Protein AF-A0A4S8KKB7-F1 (afdb_monomer_lite)

Foldseek 3Di:
DVVVVVVVVVVVVVLVVVLVVVVVVVVVPPDDDDDDDDQPPLCVVVLVVLLVLLLCCCVPPNLQQDLVLFLADADPQDDDLDDPQCPPDPVSVSNSSNNVVLVSCPVPVSLSVCRNHPSSSSVSSNVSSNVNSVVVLLVCLSCVCVVPVVLVDPNCLSVPDPPPPNVPDPSVVCQQDPPDDDDDPLDAGFHDDPVDPDSPPGPPPVPRDDDDDD

Structure (mmCIF, N/CA/C/O backbone):
data_AF-A0A4S8KKB7-F1
#
_entry.id   AF-A0A4S8KKB7-F1
#
loop_
_atom_site.group_PDB
_atom_site.id
_atom_site.type_symbol
_atom_site.label_atom_id
_atom_site.label_alt_id
_atom_site.label_comp_id
_atom_site.label_asym_id
_atom_site.label_entity_id
_atom_site.label_seq_id
_atom_site.pdbx_PDB_ins_code
_atom_site.Cartn_x
_atom_site.Cartn_y
_atom_site.Cartn_z
_atom_site.occupancy
_atom_site.B_iso_or_equiv
_atom_site.auth_seq_id
_atom_site.auth_comp_id
_atom_site.auth_asym_id
_atom_site.auth_atom_id
_atom_site.pdbx_PDB_model_num
ATOM 1 N N . GLN A 1 1 ? 24.937 -17.616 -41.579 1.00 58.66 1 GLN A N 1
ATOM 2 C CA . GLN A 1 1 ? 24.126 -16.516 -41.004 1.00 58.66 1 GLN A CA 1
ATOM 3 C C . GLN A 1 1 ? 22.678 -16.939 -40.750 1.00 58.66 1 GLN A C 1
ATOM 5 O O . GLN A 1 1 ? 22.240 -16.809 -39.616 1.00 58.66 1 GLN A O 1
ATOM 10 N N . LEU A 1 2 ? 21.974 -17.542 -41.720 1.00 71.25 2 LEU A N 1
ATOM 11 C CA . LEU A 1 2 ? 20.585 -18.009 -41.543 1.00 71.25 2 LEU A CA 1
ATOM 12 C C . LEU A 1 2 ? 20.398 -18.979 -40.354 1.00 71.25 2 LEU A C 1
ATOM 14 O O . LEU A 1 2 ? 19.530 -18.771 -39.518 1.00 71.25 2 LEU A O 1
ATOM 18 N N . GLN A 1 3 ? 21.276 -19.979 -40.216 1.00 67.69 3 GLN A N 1
ATOM 19 C CA . GLN A 1 3 ? 21.219 -20.975 -39.132 1.00 67.69 3 GLN A CA 1
ATOM 20 C C . GLN A 1 3 ? 21.408 -20.376 -37.729 1.00 67.69 3 GLN A C 1
ATOM 22 O O . GLN A 1 3 ? 20.797 -20.842 -36.772 1.00 67.69 3 GLN A O 1
ATOM 27 N N . VAL A 1 4 ? 22.227 -19.326 -37.607 1.00 75.06 4 VAL A N 1
ATOM 28 C CA . VAL A 1 4 ? 22.450 -18.631 -36.329 1.00 75.06 4 VAL A CA 1
ATOM 29 C C . VAL A 1 4 ? 21.186 -17.875 -35.926 1.00 75.06 4 VAL A C 1
ATOM 31 O O . VAL A 1 4 ? 20.767 -17.962 -34.777 1.00 75.06 4 VAL A O 1
ATOM 34 N N . GLN A 1 5 ? 20.522 -17.218 -36.880 1.00 74.06 5 GLN A N 1
ATOM 35 C CA . GLN A 1 5 ? 19.255 -16.537 -36.623 1.00 74.06 5 GLN A CA 1
ATOM 36 C C . GLN A 1 5 ? 18.142 -17.523 -36.242 1.00 74.06 5 GLN A C 1
ATOM 38 O O . GLN A 1 5 ? 17.389 -17.274 -35.304 1.00 74.06 5 GLN A O 1
ATOM 43 N N . THR A 1 6 ? 18.075 -18.679 -36.907 1.00 83.38 6 THR A N 1
ATOM 44 C CA . THR A 1 6 ? 17.122 -19.744 -36.561 1.00 83.38 6 THR A CA 1
ATOM 45 C C . THR A 1 6 ? 17.359 -20.283 -35.148 1.00 83.38 6 THR A C 1
ATOM 47 O O . THR A 1 6 ? 16.404 -20.492 -34.402 1.00 83.38 6 THR A O 1
ATOM 50 N N . LEU A 1 7 ? 18.621 -20.467 -34.748 1.00 77.56 7 LEU A N 1
ATOM 51 C CA . LEU A 1 7 ? 18.977 -20.897 -33.393 1.00 77.56 7 LEU A CA 1
ATOM 52 C C . LEU A 1 7 ? 18.631 -19.842 -32.336 1.00 77.56 7 LEU A C 1
ATOM 54 O O . LEU A 1 7 ? 18.127 -20.196 -31.272 1.00 77.56 7 LEU A O 1
ATOM 58 N N . LEU A 1 8 ? 18.853 -18.557 -32.621 1.00 76.25 8 LEU A N 1
ATOM 59 C CA . LEU A 1 8 ? 18.497 -17.465 -31.711 1.00 76.25 8 LEU A CA 1
ATOM 60 C C . LEU A 1 8 ? 16.983 -17.370 -31.497 1.00 76.25 8 LEU A C 1
ATOM 62 O O . LEU A 1 8 ? 16.541 -17.276 -30.351 1.00 76.25 8 LEU A O 1
ATOM 66 N N . ASN A 1 9 ? 16.199 -17.479 -32.571 1.00 78.62 9 ASN A N 1
ATOM 67 C CA . ASN A 1 9 ? 14.738 -17.468 -32.495 1.00 78.62 9 ASN A CA 1
ATOM 68 C C . ASN A 1 9 ? 14.221 -18.665 -31.684 1.00 78.62 9 ASN A C 1
ATOM 70 O O . ASN A 1 9 ? 13.429 -18.497 -30.761 1.00 78.62 9 ASN A O 1
ATOM 74 N N . ARG A 1 10 ? 14.759 -19.863 -31.937 1.00 80.06 10 ARG A N 1
ATOM 75 C CA . ARG A 1 10 ? 14.365 -21.075 -31.208 1.00 80.06 10 ARG A CA 1
ATOM 76 C C . ARG A 1 10 ? 14.753 -21.031 -29.729 1.00 80.06 10 ARG A C 1
ATOM 78 O O . ARG A 1 10 ? 14.007 -21.498 -28.873 1.00 80.06 10 ARG A O 1
ATOM 85 N N . CYS A 1 11 ? 15.892 -20.423 -29.406 1.00 78.69 11 CYS A N 1
ATOM 86 C CA . CYS A 1 11 ? 16.284 -20.158 -28.023 1.00 78.69 11 CYS A CA 1
ATOM 87 C C . CYS A 1 11 ? 15.346 -19.158 -27.331 1.00 78.69 11 CYS A C 1
ATOM 89 O O . CYS A 1 11 ? 15.092 -19.308 -26.137 1.00 78.69 11 CYS A O 1
ATOM 91 N N . ALA A 1 12 ? 14.840 -18.147 -28.041 1.00 73.31 12 ALA A N 1
ATOM 92 C CA . ALA A 1 12 ? 13.871 -17.202 -27.489 1.00 73.31 12 ALA A CA 1
ATOM 93 C C . ALA A 1 12 ? 12.521 -17.884 -27.206 1.00 73.31 12 ALA A C 1
ATOM 95 O O . ALA A 1 12 ? 11.994 -17.755 -26.103 1.00 73.31 12 ALA A O 1
ATOM 96 N N . GLU A 1 13 ? 12.022 -18.687 -28.148 1.00 81.38 13 GLU A N 1
ATOM 97 C CA . GLU A 1 13 ? 10.782 -19.462 -28.000 1.00 81.38 13 GLU A CA 1
ATOM 98 C C . GLU A 1 13 ? 10.845 -20.428 -26.808 1.00 81.38 13 GLU A C 1
ATOM 100 O O . GLU A 1 13 ? 9.938 -20.462 -25.975 1.00 81.38 13 GLU A O 1
ATOM 105 N N . LEU A 1 14 ? 11.953 -21.162 -26.663 1.00 82.12 14 LEU A N 1
ATOM 106 C CA . LEU A 1 14 ? 12.145 -22.101 -25.553 1.00 82.12 14 LEU A CA 1
ATOM 107 C C . LEU A 1 14 ? 12.210 -21.406 -24.187 1.00 82.12 14 LEU A C 1
ATOM 109 O O . LEU A 1 14 ? 11.713 -21.947 -23.199 1.00 82.12 14 LEU A O 1
ATOM 113 N N . ARG A 1 15 ? 12.775 -20.194 -24.112 1.00 76.94 15 ARG A N 1
ATOM 114 C CA . ARG A 1 15 ? 12.790 -19.410 -22.865 1.00 76.94 15 ARG A CA 1
ATOM 115 C C . ARG A 1 15 ? 11.386 -18.979 -22.445 1.00 76.94 15 ARG A C 1
ATOM 117 O O . ARG A 1 15 ? 11.081 -19.044 -21.258 1.00 76.94 15 ARG A O 1
ATOM 124 N N . VAL A 1 16 ? 10.543 -18.578 -23.398 1.00 69.62 16 VAL A N 1
ATOM 125 C CA . VAL A 1 16 ? 9.142 -18.196 -23.136 1.00 69.62 16 VAL A CA 1
ATOM 126 C C . VAL A 1 16 ? 8.312 -19.409 -22.706 1.00 69.62 16 VAL A C 1
ATOM 128 O O . VAL A 1 16 ? 7.505 -19.324 -21.779 1.00 69.62 16 VAL A O 1
ATOM 131 N N . ALA A 1 17 ? 8.533 -20.566 -23.332 1.00 77.31 17 ALA A N 1
ATOM 132 C CA . ALA A 1 17 ? 7.853 -21.800 -22.950 1.00 77.31 17 ALA A CA 1
ATOM 133 C C . ALA A 1 17 ? 8.229 -22.247 -21.524 1.00 77.31 17 ALA A C 1
ATOM 135 O O . ALA A 1 17 ? 7.349 -22.574 -20.726 1.00 77.31 17 ALA A O 1
ATOM 136 N N . ASN A 1 18 ? 9.519 -22.193 -21.171 1.00 80.69 18 ASN A N 1
ATOM 137 C CA . ASN A 1 18 ? 9.985 -22.546 -19.828 1.00 80.69 18 ASN A CA 1
ATOM 138 C C . ASN A 1 18 ? 9.454 -21.597 -18.748 1.00 80.69 18 ASN A C 1
ATOM 140 O O . ASN A 1 18 ? 8.993 -22.073 -17.712 1.00 80.69 18 ASN A O 1
ATOM 144 N N . SER A 1 19 ? 9.441 -20.280 -18.987 1.00 62.50 19 SER A N 1
ATOM 145 C CA . SER A 1 19 ? 8.900 -19.328 -18.006 1.00 62.50 19 SER A CA 1
ATOM 146 C C . SER A 1 19 ? 7.403 -19.543 -17.757 1.00 62.50 19 SER A C 1
ATOM 148 O O . SER A 1 19 ? 6.936 -19.446 -16.622 1.00 62.50 19 SER A O 1
ATOM 150 N N . THR A 1 20 ? 6.655 -19.907 -18.802 1.00 68.62 20 THR A N 1
ATOM 151 C CA . THR A 1 20 ? 5.219 -20.211 -18.714 1.00 68.62 20 THR A CA 1
ATOM 152 C C . THR A 1 20 ? 4.959 -21.472 -17.881 1.00 68.62 20 THR A C 1
ATOM 154 O O . THR A 1 20 ? 4.067 -21.490 -17.030 1.00 68.62 20 THR A O 1
ATOM 157 N N . LEU A 1 21 ? 5.759 -22.525 -18.077 1.00 74.00 21 LEU A N 1
ATOM 158 C CA . LEU A 1 21 ? 5.641 -23.781 -17.327 1.00 74.00 21 LEU A CA 1
ATOM 159 C C . LEU A 1 21 ? 6.045 -23.630 -15.852 1.00 74.00 21 LEU A C 1
ATOM 161 O O . LEU A 1 21 ? 5.379 -24.182 -14.974 1.00 74.00 21 LEU A O 1
ATOM 165 N N . GLU A 1 22 ? 7.083 -22.847 -15.556 1.00 74.25 22 GLU A N 1
ATOM 166 C CA . GLU A 1 22 ? 7.489 -22.540 -14.180 1.00 74.25 22 GLU A CA 1
ATOM 167 C C . GLU A 1 22 ? 6.412 -21.742 -13.430 1.00 74.25 22 GLU A C 1
ATOM 169 O O . GLU A 1 22 ? 6.091 -22.065 -12.281 1.00 74.25 22 GLU A O 1
ATOM 174 N N . ALA A 1 23 ? 5.787 -20.760 -14.089 1.00 59.03 23 ALA A N 1
ATOM 175 C CA . ALA A 1 23 ? 4.661 -20.015 -13.528 1.00 59.03 23 ALA A CA 1
ATOM 176 C C . ALA A 1 23 ? 3.469 -20.940 -13.210 1.00 59.03 23 ALA A C 1
ATOM 178 O O . ALA A 1 23 ? 2.880 -20.865 -12.124 1.00 59.03 23 ALA A O 1
ATOM 179 N N . ALA A 1 24 ? 3.159 -21.881 -14.110 1.00 64.00 24 ALA A N 1
ATOM 180 C CA . ALA A 1 24 ? 2.108 -22.872 -13.898 1.00 64.00 24 ALA A CA 1
ATOM 181 C C . ALA A 1 24 ? 2.410 -23.804 -12.707 1.00 64.00 24 ALA A C 1
ATOM 183 O O . ALA A 1 24 ? 1.514 -24.093 -11.910 1.00 64.00 24 ALA A O 1
ATOM 184 N N . LEU A 1 25 ? 3.663 -24.231 -12.523 1.00 68.50 25 LEU A N 1
ATOM 185 C CA . LEU A 1 25 ? 4.072 -25.074 -11.392 1.00 68.50 25 LEU A CA 1
ATOM 186 C C . LEU A 1 25 ? 4.010 -24.337 -10.048 1.00 68.50 25 LEU A C 1
ATOM 188 O O . LEU A 1 25 ? 3.520 -24.894 -9.063 1.00 68.50 25 LEU A O 1
ATOM 192 N N . GLN A 1 26 ? 4.425 -23.069 -9.997 1.00 59.66 26 GLN A N 1
ATOM 193 C CA . GLN A 1 26 ? 4.335 -22.268 -8.771 1.00 59.66 26 GLN A CA 1
ATOM 194 C C . GLN A 1 26 ? 2.886 -21.970 -8.358 1.00 59.66 26 GLN A C 1
ATOM 196 O O . GLN A 1 26 ? 2.599 -21.834 -7.164 1.00 59.66 26 GLN A O 1
ATOM 201 N N . SER A 1 27 ? 1.958 -21.916 -9.319 1.00 52.47 27 SER A N 1
ATOM 202 C CA . SER A 1 27 ? 0.531 -21.721 -9.041 1.00 52.47 27 SER A CA 1
ATOM 203 C C . SER A 1 27 ? -0.118 -22.920 -8.329 1.00 52.47 27 SER A C 1
ATOM 205 O O . SER A 1 27 ? -0.983 -22.727 -7.475 1.00 52.47 27 SER A O 1
ATOM 207 N N . LYS A 1 28 ? 0.349 -24.153 -8.592 1.00 53.16 28 LYS A N 1
ATOM 208 C CA . LYS A 1 28 ? -0.229 -25.390 -8.031 1.00 53.16 28 LYS A CA 1
ATOM 209 C C . LYS A 1 28 ? 0.113 -25.645 -6.557 1.00 53.16 28 LYS A C 1
ATOM 211 O O . LYS A 1 28 ? -0.579 -26.419 -5.905 1.00 53.16 28 LYS A O 1
ATOM 216 N N . HIS A 1 29 ? 1.131 -24.986 -5.998 1.00 49.75 29 HIS A N 1
ATOM 217 C CA . HIS A 1 29 ? 1.578 -25.214 -4.613 1.00 49.75 29 HIS A CA 1
ATOM 218 C C . HIS A 1 29 ? 0.948 -24.291 -3.555 1.00 49.75 29 HIS A C 1
ATOM 220 O O . HIS A 1 29 ? 1.320 -24.347 -2.380 1.00 49.75 29 HIS A O 1
ATOM 226 N N . ARG A 1 30 ? -0.020 -23.441 -3.914 1.00 48.94 30 ARG A N 1
ATOM 227 C CA . ARG A 1 30 ? -0.636 -22.502 -2.965 1.00 48.94 30 ARG A CA 1
ATOM 228 C C . ARG A 1 30 ? -1.967 -23.021 -2.435 1.00 48.94 30 ARG A C 1
ATOM 230 O O . ARG A 1 30 ? -3.017 -22.710 -2.978 1.00 48.94 30 ARG A O 1
ATOM 237 N N . GLY A 1 31 ? -1.925 -23.755 -1.325 1.00 46.09 31 GLY A N 1
ATOM 238 C CA . GLY A 1 31 ? -3.162 -24.164 -0.660 1.00 46.09 31 GLY A CA 1
ATOM 239 C C . GLY A 1 31 ? -3.008 -24.902 0.664 1.00 46.09 31 GLY A C 1
ATOM 240 O O . GLY A 1 31 ? -3.642 -25.932 0.843 1.00 46.09 31 GLY A O 1
ATOM 241 N N . LYS A 1 32 ? -2.201 -24.409 1.615 1.00 45.91 32 LYS A N 1
ATOM 242 C CA . LYS A 1 32 ? -2.377 -24.810 3.024 1.00 45.91 32 LYS A CA 1
ATOM 243 C C . LYS A 1 32 ? -3.299 -23.802 3.704 1.00 45.91 32 LYS A C 1
ATOM 245 O O . LYS A 1 32 ? -2.920 -22.649 3.902 1.00 45.91 32 LYS A O 1
ATOM 250 N N . GLY A 1 33 ? -4.520 -24.254 4.001 1.00 47.31 33 GLY A N 1
ATOM 251 C CA . GLY A 1 33 ? -5.576 -23.486 4.653 1.00 47.31 33 GLY A CA 1
ATOM 252 C C . GLY A 1 33 ? -5.074 -22.806 5.923 1.00 47.31 33 GLY A C 1
ATOM 253 O O . GLY A 1 33 ? -4.583 -23.450 6.850 1.00 47.31 33 GLY A O 1
ATOM 254 N N . ARG A 1 34 ? -5.167 -21.477 5.941 1.00 51.66 34 ARG A N 1
ATOM 255 C CA . ARG A 1 34 ? -4.870 -20.661 7.115 1.00 51.66 34 ARG A CA 1
ATOM 256 C C . ARG A 1 34 ? -6.071 -20.783 8.052 1.00 51.66 34 ARG A C 1
ATOM 258 O O . ARG A 1 34 ? -7.189 -20.518 7.621 1.00 51.66 34 ARG A O 1
ATOM 265 N N . LYS A 1 35 ? -5.851 -21.190 9.308 1.00 49.81 35 LYS A N 1
ATOM 266 C CA . LYS A 1 35 ? -6.907 -21.151 10.331 1.00 49.81 35 LYS A CA 1
ATOM 267 C C . LYS A 1 35 ? -7.467 -19.720 10.407 1.00 49.81 35 LYS A C 1
ATOM 269 O O . LYS A 1 35 ? -6.654 -18.787 10.408 1.00 49.81 35 LYS A O 1
ATOM 274 N N . PRO A 1 36 ? -8.797 -19.531 10.444 1.00 52.31 36 PRO A N 1
ATOM 275 C CA . PRO A 1 36 ? -9.366 -18.210 10.652 1.00 52.31 36 PRO A CA 1
ATOM 276 C C . PRO A 1 36 ? -8.863 -17.682 11.998 1.00 52.31 36 PRO A C 1
ATOM 278 O O . PRO A 1 36 ? -8.933 -18.378 13.010 1.00 52.31 36 PRO A O 1
ATOM 281 N N . LYS A 1 37 ? -8.262 -16.489 11.984 1.00 61.03 37 LYS A N 1
ATOM 282 C CA . LYS A 1 37 ? -8.043 -15.734 13.219 1.00 61.03 37 LYS A CA 1
ATOM 283 C C . LYS A 1 37 ? -9.406 -15.243 13.683 1.00 61.03 37 LYS A C 1
ATOM 285 O O . LYS A 1 37 ? -10.197 -14.822 12.842 1.00 61.03 37 LYS A O 1
ATOM 290 N N . ASP A 1 38 ? -9.630 -15.298 14.987 1.00 65.38 38 ASP A N 1
ATOM 291 C CA . ASP A 1 38 ? -10.789 -14.682 1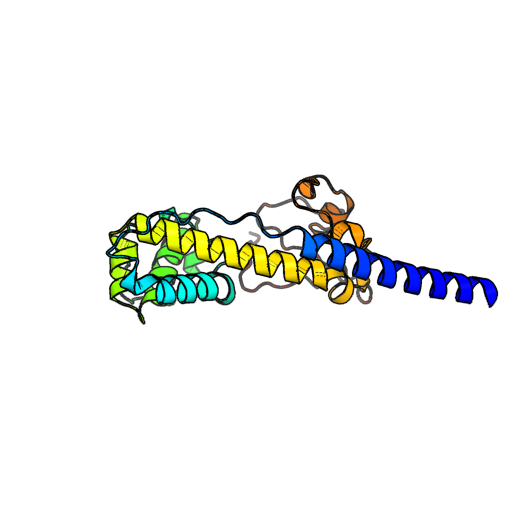5.618 1.00 65.38 38 ASP A CA 1
ATOM 292 C C . ASP A 1 38 ? -10.724 -13.175 15.334 1.00 65.38 38 ASP A C 1
ATOM 294 O O . ASP A 1 38 ? -9.742 -12.512 15.684 1.00 65.38 38 ASP A O 1
ATOM 298 N N . ILE A 1 39 ? -11.685 -12.676 14.561 1.00 68.12 39 ILE A N 1
ATOM 299 C CA . ILE A 1 39 ? -11.822 -11.250 14.261 1.00 68.12 39 ILE A CA 1
ATOM 300 C C . ILE A 1 39 ? -12.725 -10.691 15.351 1.00 68.12 39 ILE A C 1
ATOM 302 O O . ILE A 1 39 ? -13.747 -11.298 15.662 1.00 68.12 39 ILE A O 1
ATOM 306 N N . ASP A 1 40 ? -12.348 -9.546 15.919 1.00 76.00 40 ASP A N 1
ATOM 307 C CA . ASP A 1 40 ? -13.194 -8.833 16.874 1.00 76.00 40 ASP A CA 1
ATOM 308 C C . ASP A 1 40 ? -14.622 -8.715 16.315 1.00 76.00 40 ASP A C 1
ATOM 310 O O . ASP A 1 40 ? -14.817 -8.281 15.177 1.00 76.00 40 ASP A O 1
ATOM 314 N N . SER A 1 41 ? -15.618 -9.115 17.108 1.00 79.25 41 SER A N 1
ATOM 315 C CA . SER A 1 41 ? -17.033 -9.071 16.727 1.00 79.25 41 SER A CA 1
ATOM 316 C C . SER A 1 41 ? -17.474 -7.701 16.200 1.00 79.25 41 SER A C 1
ATOM 318 O O . SER A 1 41 ? -18.305 -7.643 15.295 1.00 79.25 41 SER A O 1
ATOM 320 N N . VAL A 1 42 ? -16.869 -6.615 16.700 1.00 82.75 42 VAL A N 1
ATOM 321 C CA . VAL A 1 42 ? -17.136 -5.238 16.256 1.00 82.75 42 VAL A CA 1
ATOM 322 C C . VAL A 1 42 ? -16.643 -5.006 14.825 1.00 82.75 42 VAL A C 1
ATOM 324 O O . VAL A 1 42 ? -17.267 -4.284 14.055 1.00 82.75 42 VAL A O 1
ATOM 327 N N . LEU A 1 43 ? -15.538 -5.643 14.436 1.00 87.81 43 LEU A N 1
ATOM 328 C CA . LEU A 1 43 ? -14.959 -5.524 13.096 1.00 87.81 43 LEU A CA 1
ATOM 329 C C . LEU A 1 43 ? -15.585 -6.505 12.105 1.00 87.81 43 LEU A C 1
ATOM 331 O O . LEU A 1 43 ? -15.590 -6.235 10.904 1.00 87.81 43 LEU A O 1
ATOM 335 N N . ALA A 1 44 ? -16.126 -7.625 12.589 1.00 87.12 44 ALA A N 1
ATOM 336 C CA . ALA A 1 44 ? -16.695 -8.676 11.753 1.00 87.12 44 ALA A CA 1
ATOM 337 C C . ALA A 1 44 ? -17.812 -8.154 10.831 1.00 87.12 44 ALA A C 1
ATOM 339 O O . ALA A 1 44 ? -17.824 -8.484 9.645 1.00 87.12 44 ALA A O 1
ATOM 340 N N . SER A 1 45 ? -18.691 -7.278 11.330 1.00 88.75 45 SER A N 1
ATOM 341 C CA . SER A 1 45 ? -19.757 -6.644 10.534 1.00 88.75 45 SER A CA 1
ATOM 342 C C . SER A 1 45 ? -19.238 -5.651 9.485 1.00 88.75 45 SER A C 1
ATOM 344 O O . SER A 1 45 ? -19.944 -5.337 8.529 1.00 88.75 45 SER A O 1
ATOM 346 N N . HIS A 1 46 ? -17.996 -5.182 9.620 1.00 90.56 46 HIS A N 1
ATOM 347 C CA . HIS A 1 46 ? -17.361 -4.219 8.720 1.00 90.56 46 HIS A CA 1
ATOM 348 C C . HIS A 1 46 ? -16.268 -4.840 7.841 1.00 90.56 46 HIS A C 1
ATOM 350 O O . HIS A 1 46 ? -15.633 -4.131 7.055 1.00 90.56 46 HIS A O 1
ATOM 356 N N . GLN A 1 47 ? -16.052 -6.155 7.934 1.00 91.25 47 GLN A N 1
ATOM 357 C CA . GLN A 1 47 ? -14.900 -6.831 7.345 1.00 91.25 47 GLN A CA 1
ATOM 358 C C . GLN A 1 47 ? -14.771 -6.596 5.835 1.00 91.25 47 GLN A C 1
ATOM 360 O O . GLN A 1 47 ? -13.679 -6.312 5.347 1.00 91.25 47 GLN A O 1
ATOM 365 N N . GLU A 1 48 ? -15.869 -6.667 5.080 1.00 91.88 48 GLU A N 1
ATOM 366 C CA . GLU A 1 48 ? -15.846 -6.431 3.630 1.00 91.88 48 GLU A CA 1
ATOM 367 C C . GLU A 1 48 ? -15.417 -5.002 3.283 1.00 91.88 48 GLU A C 1
ATOM 369 O O . GLU A 1 48 ? -14.617 -4.796 2.366 1.00 91.88 48 GLU A O 1
ATOM 374 N N . ARG A 1 49 ? -15.879 -4.013 4.060 1.00 94.56 49 ARG A N 1
ATOM 375 C CA . ARG A 1 49 ? -15.477 -2.611 3.891 1.00 94.56 49 ARG A CA 1
ATOM 376 C C . ARG A 1 49 ? -14.003 -2.433 4.256 1.00 94.56 49 ARG A C 1
ATOM 378 O O . ARG A 1 49 ? -13.274 -1.818 3.489 1.00 94.56 49 ARG A O 1
ATOM 385 N N . ILE A 1 50 ? -13.529 -3.025 5.354 1.00 94.31 50 ILE A N 1
ATOM 386 C CA . ILE A 1 50 ? -12.107 -2.977 5.744 1.00 94.31 50 ILE A CA 1
ATOM 387 C C . ILE A 1 50 ? -11.224 -3.562 4.633 1.00 94.31 50 ILE A C 1
ATOM 389 O O . ILE A 1 50 ? -10.216 -2.962 4.262 1.00 94.31 50 ILE A O 1
ATOM 393 N N . VAL A 1 51 ? -11.622 -4.699 4.053 1.00 93.12 51 VAL A N 1
ATOM 394 C CA . VAL A 1 51 ? -10.927 -5.310 2.910 1.00 93.12 51 VAL A CA 1
ATOM 395 C C . VAL A 1 51 ? -10.924 -4.377 1.704 1.00 93.12 51 VAL A C 1
ATOM 397 O O . VAL A 1 51 ? -9.868 -4.164 1.107 1.00 93.12 51 VAL A O 1
ATOM 400 N N . LEU A 1 52 ? -12.075 -3.806 1.345 1.00 93.88 52 LEU A N 1
ATOM 401 C CA . LEU A 1 52 ? -12.196 -2.895 0.210 1.00 93.88 52 LEU A CA 1
ATOM 402 C C . LEU A 1 52 ? -11.292 -1.665 0.366 1.00 93.88 52 LEU A C 1
ATOM 404 O O . LEU A 1 52 ? -10.524 -1.354 -0.545 1.00 93.88 52 LEU A O 1
ATOM 408 N N . PHE A 1 53 ? -11.362 -0.990 1.512 1.00 93.56 53 PHE A N 1
ATOM 409 C CA . PHE A 1 53 ? -10.587 0.219 1.784 1.00 93.56 53 PHE A CA 1
ATOM 410 C C . PHE A 1 53 ? -9.091 -0.087 1.938 1.00 93.56 53 PHE A C 1
ATOM 412 O O . PHE A 1 53 ? -8.265 0.620 1.375 1.00 93.56 53 PHE A O 1
ATOM 419 N N . GLY A 1 54 ? -8.705 -1.188 2.588 1.00 93.62 54 GLY A N 1
ATOM 420 C CA . GLY A 1 54 ? -7.294 -1.582 2.671 1.00 93.62 54 GLY A CA 1
ATOM 421 C C . GLY A 1 54 ? -6.672 -1.860 1.296 1.00 93.62 54 GLY A C 1
ATOM 422 O O . GLY A 1 54 ? -5.550 -1.440 1.015 1.00 93.62 54 GLY A O 1
ATOM 423 N N . LYS A 1 55 ? -7.413 -2.515 0.392 1.00 91.31 55 LYS A N 1
ATOM 424 C CA . LYS A 1 55 ? -6.957 -2.742 -0.989 1.00 91.31 55 LYS A CA 1
ATOM 425 C C . LYS A 1 55 ? -6.864 -1.450 -1.789 1.00 91.31 55 LYS A C 1
ATOM 427 O O . LYS A 1 55 ? -5.853 -1.194 -2.436 1.00 91.31 55 LYS A O 1
ATOM 432 N N . ARG A 1 56 ? -7.916 -0.630 -1.742 1.00 89.00 56 ARG A N 1
ATOM 433 C CA . ARG A 1 56 ? -7.955 0.658 -2.439 1.00 89.00 56 ARG A CA 1
ATOM 434 C C . ARG A 1 56 ? -6.844 1.587 -1.943 1.00 89.00 56 ARG A C 1
ATOM 436 O O . ARG A 1 56 ? -6.201 2.202 -2.779 1.00 89.00 56 ARG A O 1
ATOM 443 N N . TRP A 1 57 ? -6.556 1.629 -0.641 1.00 90.50 57 TRP A N 1
ATOM 444 C CA . TRP A 1 57 ? -5.418 2.370 -0.087 1.00 90.50 57 TRP A CA 1
ATOM 445 C C . TRP A 1 57 ? -4.098 1.938 -0.728 1.00 90.50 57 TRP A C 1
ATOM 447 O O . TRP A 1 57 ? -3.335 2.775 -1.200 1.00 90.50 57 TRP A O 1
ATOM 457 N N . ALA A 1 58 ? -3.844 0.627 -0.796 1.00 88.56 58 ALA A N 1
ATOM 458 C CA . ALA A 1 58 ? -2.601 0.097 -1.354 1.00 88.56 58 ALA A CA 1
ATOM 459 C C . ALA A 1 58 ? -2.386 0.463 -2.834 1.00 88.56 58 ALA A C 1
ATOM 461 O O . ALA A 1 58 ? -1.242 0.504 -3.286 1.00 88.56 58 ALA A O 1
ATOM 462 N N . ILE A 1 59 ? -3.474 0.684 -3.579 1.00 82.50 59 ILE A N 1
ATOM 463 C CA . ILE A 1 59 ? -3.453 1.014 -5.010 1.00 82.50 59 ILE A CA 1
ATOM 464 C C . ILE A 1 59 ? -3.428 2.530 -5.236 1.00 82.50 59 ILE A C 1
ATOM 466 O O . ILE A 1 59 ? -2.681 3.001 -6.086 1.00 82.50 59 ILE A O 1
ATOM 470 N N . MET A 1 60 ? -4.261 3.275 -4.508 1.00 82.12 60 MET A N 1
ATOM 471 C CA . MET A 1 60 ? -4.569 4.680 -4.794 1.00 82.12 60 MET A CA 1
ATOM 472 C C . MET A 1 60 ? -3.790 5.671 -3.929 1.00 82.12 60 MET A C 1
ATOM 474 O O . MET A 1 60 ? -3.726 6.839 -4.293 1.00 82.12 60 MET A O 1
ATOM 478 N N . VAL A 1 61 ? -3.259 5.229 -2.785 1.00 82.75 61 VAL A N 1
ATOM 479 C CA . VAL A 1 61 ? -2.664 6.113 -1.777 1.00 82.75 61 VAL A CA 1
ATOM 480 C C . VAL A 1 61 ? -1.208 5.740 -1.527 1.00 82.75 61 VAL A C 1
ATOM 482 O O . VAL A 1 61 ? -0.310 6.294 -2.153 1.00 82.75 61 VAL A O 1
ATOM 485 N N . GLU A 1 62 ? -0.952 4.759 -0.657 1.00 79.25 62 GLU A N 1
ATOM 486 C CA . GLU A 1 62 ? 0.410 4.357 -0.326 1.00 79.25 62 GLU A CA 1
ATOM 487 C C . GLU A 1 62 ? 0.515 2.838 -0.116 1.00 79.25 62 GLU A C 1
ATOM 489 O O . GLU A 1 62 ? -0.093 2.280 0.805 1.00 79.25 62 GLU A O 1
ATOM 494 N N . PRO A 1 63 ? 1.346 2.129 -0.900 1.00 78.62 63 PRO A N 1
ATOM 495 C CA . PRO A 1 63 ? 1.518 0.684 -0.748 1.00 78.62 63 PRO A CA 1
ATOM 496 C C . PRO A 1 63 ? 2.175 0.271 0.585 1.00 78.62 63 PRO A C 1
ATOM 498 O O . PRO A 1 63 ? 2.127 -0.905 0.957 1.00 78.62 63 PRO A O 1
ATOM 501 N N . TRP A 1 64 ? 2.784 1.208 1.322 1.00 84.50 64 TRP A N 1
ATOM 502 C CA . TRP A 1 64 ? 3.394 0.990 2.638 1.00 84.50 64 TRP A CA 1
ATOM 503 C C . TRP A 1 64 ? 2.808 1.922 3.694 1.00 84.50 64 TRP A C 1
ATOM 505 O O . TRP A 1 64 ? 3.454 2.865 4.131 1.00 84.50 64 TRP A O 1
ATOM 515 N N . ILE A 1 65 ? 1.606 1.596 4.161 1.00 88.50 65 ILE A N 1
ATOM 516 C CA . ILE A 1 65 ? 0.988 2.333 5.260 1.00 88.50 65 ILE A CA 1
ATOM 517 C C . ILE A 1 65 ? 1.847 2.284 6.533 1.00 88.50 65 ILE A C 1
ATOM 519 O O . ILE A 1 65 ? 2.330 1.221 6.940 1.00 88.50 65 ILE A O 1
ATOM 523 N N . ASN A 1 66 ? 2.015 3.436 7.178 1.00 89.56 66 ASN A N 1
ATOM 524 C CA . ASN A 1 66 ? 2.666 3.547 8.476 1.00 89.56 66 ASN A CA 1
ATOM 525 C C . ASN A 1 66 ? 1.686 3.156 9.599 1.00 89.56 66 ASN A C 1
ATOM 527 O O . ASN A 1 66 ? 0.755 3.910 9.861 1.00 89.56 66 ASN A O 1
ATOM 531 N N . PRO A 1 67 ? 1.892 2.049 10.337 1.00 91.94 67 PRO A N 1
ATOM 532 C CA . PRO A 1 67 ? 0.961 1.631 11.388 1.00 91.94 67 PRO A CA 1
ATOM 533 C C . PRO A 1 67 ? 0.851 2.617 12.556 1.00 91.94 67 PRO A C 1
ATOM 535 O O . PRO A 1 67 ? -0.090 2.522 13.339 1.00 91.94 67 PRO A O 1
ATOM 538 N N . ALA A 1 68 ? 1.808 3.539 12.696 1.00 91.12 68 ALA A N 1
ATOM 539 C CA . ALA A 1 68 ? 1.802 4.519 13.772 1.00 91.12 68 ALA A CA 1
ATOM 540 C C . ALA A 1 68 ? 0.693 5.568 13.625 1.00 91.12 68 ALA A C 1
ATOM 542 O O . ALA A 1 68 ? 0.376 6.197 14.622 1.00 91.12 68 ALA A O 1
ATOM 543 N N . ILE A 1 69 ? 0.111 5.761 12.433 1.00 90.25 69 ILE A N 1
ATOM 544 C CA . ILE A 1 69 ? -0.931 6.780 12.190 1.00 90.25 69 ILE A CA 1
ATOM 545 C C . ILE A 1 69 ? -2.308 6.383 12.734 1.00 90.25 69 ILE A C 1
ATOM 547 O O . ILE A 1 69 ? -3.192 7.220 12.850 1.00 90.25 69 ILE A O 1
ATOM 551 N N . PHE A 1 70 ? -2.501 5.105 13.052 1.00 94.12 70 PHE A N 1
ATOM 552 C CA . PHE A 1 70 ? -3.711 4.624 13.708 1.00 94.12 70 PHE A CA 1
ATOM 553 C C . PHE A 1 70 ? -3.653 4.944 15.197 1.00 94.12 70 PHE A C 1
ATOM 555 O O . PHE A 1 70 ? -2.575 5.153 15.754 1.00 94.12 70 PHE A O 1
ATOM 562 N N . MET A 1 71 ? -4.802 4.889 15.864 1.00 93.62 71 MET A N 1
ATOM 563 C CA . MET A 1 71 ? -4.928 5.228 17.282 1.00 93.62 71 MET A CA 1
ATOM 564 C C . MET A 1 71 ? -4.565 6.693 17.581 1.00 93.62 71 MET A C 1
ATOM 566 O O . MET A 1 71 ? -4.108 7.018 18.676 1.00 93.62 71 MET A O 1
ATOM 570 N N . GLN A 1 72 ? -4.735 7.571 16.592 1.00 91.06 72 GLN A N 1
ATOM 571 C CA . GLN A 1 72 ? -4.549 9.014 16.701 1.00 91.06 72 GLN A CA 1
ATOM 572 C C . GLN A 1 72 ? -5.821 9.710 16.238 1.00 91.06 72 GLN A C 1
ATOM 574 O O . GLN A 1 72 ? -6.486 9.218 15.333 1.00 91.06 72 GLN A O 1
ATOM 579 N N . THR A 1 73 ? -6.138 10.862 16.824 1.00 90.06 73 THR A N 1
ATOM 580 C CA . THR A 1 73 ? -7.248 11.699 16.359 1.00 90.06 73 THR A CA 1
ATOM 581 C C . THR A 1 73 ? -6.907 12.313 15.008 1.00 90.06 73 THR A C 1
ATOM 583 O O . THR A 1 73 ? -5.868 12.963 14.868 1.00 90.06 73 THR A O 1
ATOM 586 N N . PHE A 1 74 ? -7.786 12.144 14.024 1.00 87.94 74 PHE A N 1
ATOM 587 C CA . PHE A 1 74 ? -7.599 12.763 12.723 1.00 87.94 74 PHE A CA 1
ATOM 588 C C . PHE A 1 74 ? -7.873 14.268 12.802 1.00 87.94 74 PHE A C 1
ATOM 590 O O . PHE A 1 74 ? -8.894 14.686 13.357 1.00 87.94 74 PHE A O 1
ATOM 597 N N . PRO A 1 75 ? -6.991 15.104 12.234 1.00 81.81 75 PRO A N 1
ATOM 598 C CA . PRO A 1 75 ? -7.224 16.536 12.188 1.00 81.81 75 PRO A CA 1
ATOM 599 C C . PRO A 1 75 ? -8.490 16.853 11.370 1.00 81.81 75 PRO A C 1
ATOM 601 O O . PRO A 1 75 ? -8.805 16.141 10.410 1.00 81.81 75 PRO A O 1
ATOM 604 N N . PRO A 1 76 ? -9.227 17.916 11.734 1.00 71.94 76 PRO A N 1
ATOM 605 C CA . PRO A 1 76 ? -10.372 18.376 10.959 1.00 71.94 76 PRO A CA 1
ATOM 606 C C . PRO A 1 76 ? -9.946 18.779 9.541 1.00 71.94 76 PRO A C 1
ATOM 608 O O . PRO A 1 76 ? -8.809 19.197 9.321 1.00 71.94 76 PRO A O 1
ATOM 611 N N . ASP A 1 77 ? -10.876 18.644 8.596 1.00 65.06 77 ASP A N 1
ATOM 612 C CA . ASP A 1 77 ? -10.698 18.656 7.133 1.00 65.06 77 ASP A CA 1
ATOM 613 C C . ASP A 1 77 ? -10.193 20.015 6.592 1.00 65.06 77 ASP A C 1
ATOM 615 O O . ASP A 1 77 ? -10.936 20.796 6.004 1.00 65.06 77 ASP A O 1
ATOM 619 N N . THR A 1 78 ? -8.935 20.366 6.880 1.00 55.16 78 THR A N 1
ATOM 620 C CA . THR A 1 78 ? -8.450 21.759 6.782 1.00 55.16 78 THR A CA 1
ATOM 621 C C . THR A 1 78 ? -7.244 21.972 5.876 1.00 55.16 78 THR A C 1
ATOM 623 O O . THR A 1 78 ? -6.796 23.108 5.728 1.00 55.16 78 THR A O 1
ATOM 626 N N . SER A 1 79 ? -6.739 20.947 5.185 1.00 54.75 79 SER A N 1
ATOM 627 C CA . SER A 1 79 ? -5.786 21.157 4.087 1.00 54.75 79 SER A CA 1
ATOM 628 C C . SER A 1 79 ? -5.717 19.962 3.134 1.00 54.75 79 SER A C 1
ATOM 630 O O . SER A 1 79 ? -5.894 18.824 3.570 1.00 54.75 79 SER A O 1
ATOM 632 N N . PRO A 1 80 ? -5.445 20.196 1.836 1.00 57.41 80 PRO A N 1
ATOM 633 C CA . PRO A 1 80 ? -5.246 19.117 0.879 1.00 57.41 80 PRO A CA 1
ATOM 634 C C . PRO A 1 80 ? -4.073 18.234 1.319 1.00 57.41 80 PRO A C 1
ATOM 636 O O . PRO A 1 80 ? -3.004 18.736 1.672 1.00 57.41 80 PRO A O 1
ATOM 639 N N . ALA A 1 81 ? -4.272 16.914 1.266 1.00 59.66 81 ALA A N 1
ATOM 640 C CA . ALA A 1 81 ? -3.285 15.913 1.680 1.00 59.66 81 ALA A CA 1
ATOM 641 C C . ALA A 1 81 ? -1.937 16.054 0.947 1.00 59.66 81 ALA A C 1
ATOM 643 O O . ALA A 1 81 ? -0.905 15.616 1.450 1.00 59.66 81 ALA A O 1
ATOM 644 N N . ILE A 1 82 ? -1.922 16.692 -0.224 1.00 66.00 82 ILE A N 1
ATOM 645 C CA . ILE A 1 82 ? -0.728 16.915 -1.035 1.00 66.00 82 ILE A CA 1
ATOM 646 C C . ILE A 1 82 ? -0.473 18.421 -1.097 1.00 66.00 82 ILE A C 1
ATOM 648 O O . ILE A 1 82 ? -1.154 19.158 -1.808 1.00 66.00 82 ILE A O 1
ATOM 652 N N . SER A 1 83 ? 0.515 18.884 -0.337 1.00 70.94 83 SER A N 1
ATOM 653 C CA . SER A 1 83 ? 0.985 20.269 -0.357 1.00 70.94 83 SER A CA 1
ATOM 654 C C . SER A 1 83 ? 2.509 20.302 -0.234 1.00 70.94 83 SER A C 1
ATOM 656 O O . SER A 1 83 ? 3.105 19.385 0.328 1.00 70.94 83 SER A O 1
ATOM 658 N N . ILE A 1 84 ? 3.156 21.346 -0.762 1.00 73.38 84 ILE A N 1
ATOM 659 C CA . ILE A 1 84 ? 4.619 21.511 -0.659 1.00 73.38 84 ILE A CA 1
ATOM 660 C C . ILE A 1 84 ? 5.098 21.450 0.809 1.00 73.38 84 ILE A C 1
ATOM 662 O O . ILE A 1 84 ? 6.045 20.704 1.069 1.00 73.38 84 ILE A O 1
ATOM 666 N N . PRO A 1 85 ? 4.423 22.106 1.780 1.00 75.88 85 PRO A N 1
ATOM 667 C CA . PRO A 1 85 ? 4.823 22.052 3.186 1.00 75.88 85 PRO A CA 1
ATOM 668 C C . PRO A 1 85 ? 4.858 20.648 3.801 1.00 75.88 85 PRO A C 1
ATOM 670 O O . PRO A 1 85 ? 5.625 20.409 4.730 1.00 75.88 85 PRO A O 1
ATOM 673 N N . ARG A 1 86 ? 4.087 19.683 3.272 1.00 75.56 86 ARG A N 1
ATOM 674 C CA . ARG A 1 86 ? 4.120 18.280 3.731 1.00 75.56 86 ARG A CA 1
ATOM 675 C C . ARG A 1 86 ? 5.515 17.662 3.610 1.00 75.56 86 ARG A C 1
ATOM 677 O O . ARG A 1 86 ? 5.843 16.748 4.358 1.00 75.56 86 ARG A O 1
ATOM 684 N N . PHE A 1 87 ? 6.329 18.120 2.663 1.00 79.25 87 PHE A N 1
ATOM 685 C CA . PHE A 1 87 ? 7.619 17.505 2.347 1.00 79.25 87 PHE A CA 1
ATOM 686 C C . PHE A 1 87 ? 8.821 18.260 2.932 1.00 79.25 87 PHE A C 1
ATOM 688 O O . PHE A 1 87 ? 9.960 17.880 2.667 1.00 79.25 87 PHE A O 1
ATOM 695 N N . GLU A 1 88 ? 8.598 19.298 3.742 1.00 77.56 88 GLU A N 1
ATOM 696 C CA . GLU A 1 88 ? 9.672 20.108 4.336 1.00 77.56 88 GLU A CA 1
ATOM 697 C C . GLU A 1 88 ? 10.446 19.360 5.430 1.00 77.56 88 GLU A C 1
ATOM 699 O O . GLU A 1 88 ? 11.625 19.621 5.670 1.00 77.56 88 GLU A O 1
ATOM 704 N N . SER A 1 89 ? 9.801 18.412 6.114 1.00 79.75 89 SER A N 1
ATOM 705 C CA . SER A 1 89 ? 10.408 17.649 7.205 1.00 79.75 89 SER A CA 1
ATOM 706 C C . SER A 1 89 ? 9.767 16.273 7.381 1.00 79.75 89 SER A C 1
ATOM 708 O O . SER A 1 89 ? 8.642 16.026 6.962 1.00 79.75 89 SER A O 1
ATOM 710 N N . ILE A 1 90 ? 10.451 15.364 8.081 1.00 78.19 90 ILE A N 1
ATOM 711 C CA . ILE A 1 90 ? 9.870 14.054 8.429 1.00 78.19 90 ILE A CA 1
ATOM 712 C C . ILE A 1 90 ? 8.604 14.228 9.283 1.00 78.19 90 ILE A C 1
ATOM 714 O O . ILE A 1 90 ? 7.647 13.478 9.119 1.00 78.19 90 ILE A O 1
ATOM 718 N N . ALA A 1 91 ? 8.581 15.214 10.183 1.00 82.00 91 ALA A N 1
ATOM 719 C CA . ALA A 1 91 ? 7.425 15.476 11.034 1.00 82.00 91 ALA A CA 1
ATOM 720 C C . ALA A 1 91 ? 6.204 15.934 10.218 1.00 82.00 91 ALA A C 1
ATOM 722 O O . ALA A 1 91 ? 5.122 15.374 10.384 1.00 82.00 91 ALA A O 1
ATOM 723 N N . SER A 1 92 ? 6.390 16.892 9.303 1.00 80.31 92 SER A N 1
ATOM 724 C CA . SER A 1 92 ? 5.325 17.354 8.394 1.00 80.31 92 SER A CA 1
ATOM 725 C C . SER A 1 92 ? 4.850 16.246 7.451 1.00 80.31 92 SER A C 1
ATOM 727 O O . SER A 1 92 ? 3.647 16.097 7.249 1.00 80.31 92 SER A O 1
ATOM 729 N N . TYR A 1 93 ? 5.761 15.390 6.978 1.00 82.06 93 TYR A N 1
ATOM 730 C CA . TYR A 1 93 ? 5.407 14.226 6.166 1.00 82.06 93 TYR A CA 1
ATOM 731 C C . TYR A 1 93 ? 4.493 13.265 6.932 1.00 82.06 93 TYR A C 1
ATOM 733 O O . TYR A 1 93 ? 3.434 12.887 6.436 1.00 82.06 93 TYR A O 1
ATOM 741 N N . ARG A 1 94 ? 4.859 12.929 8.179 1.00 81.94 94 ARG A N 1
ATOM 742 C CA . ARG A 1 94 ? 4.066 12.045 9.050 1.00 81.94 94 ARG A CA 1
ATOM 743 C C . ARG A 1 94 ? 2.716 12.633 9.438 1.00 81.94 94 ARG A C 1
ATOM 745 O O . ARG A 1 94 ? 1.746 11.886 9.521 1.00 81.94 94 ARG A O 1
ATOM 752 N N . ALA A 1 95 ? 2.647 13.942 9.661 1.00 83.00 95 ALA A N 1
ATOM 753 C CA . ALA A 1 95 ? 1.373 14.628 9.856 1.00 83.00 95 ALA A CA 1
ATOM 754 C C . ALA A 1 95 ? 0.491 14.519 8.600 1.00 83.00 95 ALA A C 1
ATOM 756 O O . ALA A 1 95 ? -0.710 14.280 8.707 1.00 83.00 95 ALA A O 1
ATOM 757 N N . GLY A 1 96 ? 1.100 14.603 7.415 1.00 83.81 96 GLY A N 1
ATOM 758 C CA . GLY A 1 96 ? 0.427 14.367 6.142 1.00 83.81 96 GLY A CA 1
ATOM 759 C C . GLY A 1 96 ? -0.147 12.953 6.001 1.00 83.81 96 GLY A C 1
ATOM 760 O O . GLY A 1 96 ? -1.280 12.825 5.553 1.00 83.81 96 GLY A O 1
ATOM 761 N N . ASP A 1 97 ? 0.568 11.910 6.444 1.00 86.00 97 ASP A N 1
ATOM 762 C CA . ASP A 1 97 ? 0.063 10.522 6.416 1.00 86.00 97 ASP A CA 1
ATOM 763 C C . ASP A 1 97 ? -1.236 10.379 7.238 1.00 86.00 97 ASP A C 1
ATOM 765 O O . ASP A 1 97 ? -2.183 9.707 6.826 1.00 86.00 97 ASP A O 1
ATOM 769 N N . LEU A 1 98 ? -1.291 11.037 8.404 1.00 88.50 98 LEU A N 1
ATOM 770 C CA . LEU A 1 98 ? -2.470 11.053 9.272 1.00 88.50 98 LEU A CA 1
ATOM 771 C C . LEU A 1 98 ? -3.647 11.783 8.607 1.00 88.50 98 LEU A C 1
ATOM 773 O O . LEU A 1 98 ? -4.768 11.277 8.614 1.00 88.50 98 LEU A O 1
ATOM 777 N N . MET A 1 99 ? -3.393 12.951 8.011 1.00 87.38 99 MET A N 1
ATOM 778 C CA . MET A 1 99 ? -4.405 13.710 7.268 1.00 87.38 99 MET A CA 1
ATOM 779 C C . MET A 1 99 ? -4.959 12.918 6.084 1.00 87.38 99 MET A C 1
ATOM 781 O O . MET A 1 99 ? -6.166 12.890 5.865 1.00 87.38 99 MET A O 1
ATOM 785 N N . GLU A 1 100 ? -4.081 12.256 5.337 1.00 87.62 100 GLU A N 1
ATOM 786 C CA . GLU A 1 100 ? -4.441 11.476 4.161 1.00 87.62 100 GLU A CA 1
ATOM 787 C C . GLU A 1 100 ? -5.292 10.258 4.523 1.00 87.62 100 GLU A C 1
ATOM 789 O O . GLU A 1 100 ? -6.314 10.027 3.880 1.00 87.62 100 GLU A O 1
ATOM 794 N N . LEU A 1 101 ? -4.950 9.531 5.597 1.00 89.56 101 LEU A N 1
ATOM 795 C CA . LEU A 1 101 ? -5.801 8.450 6.104 1.00 89.56 101 LEU A CA 1
ATOM 796 C C . LEU A 1 101 ? -7.159 8.967 6.589 1.00 89.56 101 LEU A C 1
ATOM 798 O O . LEU A 1 101 ? -8.188 8.364 6.279 1.00 89.56 101 LEU A O 1
ATOM 802 N N . GLY A 1 102 ? -7.171 10.092 7.307 1.00 89.56 102 GLY A N 1
ATOM 803 C CA . GLY A 1 102 ? -8.402 10.723 7.773 1.00 89.56 102 GLY A CA 1
ATOM 804 C C . GLY A 1 102 ? -9.332 11.111 6.622 1.00 89.56 102 GLY A C 1
ATOM 805 O O . GLY A 1 102 ? -10.518 10.787 6.670 1.00 89.56 102 GLY A O 1
ATOM 806 N N . ALA A 1 103 ? -8.788 11.743 5.578 1.00 87.25 103 ALA A N 1
ATOM 807 C CA . ALA A 1 103 ? -9.521 12.121 4.372 1.00 87.25 103 ALA A CA 1
ATOM 808 C C . ALA A 1 103 ? -9.996 10.893 3.582 1.00 87.25 103 ALA A C 1
ATOM 810 O O . ALA A 1 103 ? -11.145 10.831 3.148 1.00 87.25 103 ALA A O 1
ATOM 811 N N . TYR A 1 104 ? -9.141 9.878 3.453 1.00 89.06 104 TYR A N 1
ATOM 812 C CA . TYR A 1 104 ? -9.451 8.630 2.760 1.00 89.06 104 TYR A CA 1
ATOM 813 C C . TYR A 1 104 ? -10.628 7.866 3.389 1.00 89.06 104 TYR A C 1
ATOM 815 O O . TYR A 1 104 ? -11.419 7.235 2.687 1.00 89.06 104 TYR A O 1
ATOM 823 N N . LEU A 1 105 ? -10.767 7.936 4.715 1.00 90.81 105 LEU A N 1
ATOM 824 C CA . LEU A 1 105 ? -11.851 7.295 5.460 1.00 90.81 105 LEU A CA 1
ATOM 825 C C . LEU A 1 105 ? -13.075 8.204 5.672 1.00 90.81 105 LEU A C 1
ATOM 827 O O . LEU A 1 105 ? -14.022 7.772 6.328 1.00 90.81 105 LEU A O 1
ATOM 831 N N . ASN A 1 106 ? -13.115 9.423 5.115 1.00 86.81 106 ASN A N 1
ATOM 832 C CA . ASN A 1 106 ? -14.264 10.330 5.279 1.00 86.81 106 ASN A CA 1
ATOM 833 C C . ASN A 1 106 ? -15.579 9.727 4.748 1.00 86.81 106 ASN A C 1
ATOM 835 O O . ASN A 1 106 ? -16.641 9.978 5.312 1.00 86.81 106 ASN A O 1
ATOM 839 N N . GLU A 1 107 ? -15.519 8.879 3.718 1.00 83.69 107 GLU A N 1
ATOM 840 C CA . GLU A 1 107 ? -16.682 8.151 3.179 1.00 83.69 107 GLU A CA 1
ATOM 841 C C . GLU A 1 107 ? -17.179 7.019 4.104 1.00 83.69 107 GLU A C 1
ATOM 843 O O . GLU A 1 107 ? -18.193 6.372 3.834 1.00 83.69 107 GLU A O 1
ATOM 848 N N . ALA A 1 108 ? -16.461 6.734 5.193 1.00 89.88 108 ALA A N 1
ATOM 849 C CA . ALA A 1 108 ? -16.749 5.649 6.116 1.00 89.88 108 ALA A CA 1
ATOM 850 C C . ALA A 1 108 ? -16.532 6.074 7.585 1.00 89.88 108 ALA A C 1
ATOM 852 O O . ALA A 1 108 ? -15.580 5.600 8.211 1.00 89.88 108 ALA A O 1
ATOM 853 N N . PRO A 1 109 ? -17.426 6.905 8.163 1.00 90.69 109 PRO A N 1
ATOM 854 C CA . PRO A 1 109 ? -17.264 7.456 9.513 1.00 90.69 109 PRO A CA 1
ATOM 855 C C . PRO A 1 109 ? -17.010 6.402 10.597 1.00 90.69 109 PRO A C 1
ATOM 857 O O . PRO A 1 109 ? -16.101 6.578 11.401 1.00 90.69 109 PRO A O 1
ATOM 860 N N . ASP A 1 110 ? -17.721 5.270 10.563 1.00 92.44 110 ASP A N 1
ATOM 861 C CA . ASP A 1 110 ? -17.504 4.171 11.519 1.00 92.44 110 ASP A CA 1
ATOM 862 C C . ASP A 1 110 ? -16.072 3.619 11.432 1.00 92.44 110 ASP A C 1
ATOM 864 O O . ASP A 1 110 ? -15.422 3.367 12.441 1.00 92.44 110 ASP A O 1
ATOM 868 N N . LEU A 1 111 ? -15.542 3.457 10.212 1.00 93.38 111 LEU A N 1
ATOM 869 C CA . LEU A 1 111 ? -14.178 2.959 10.009 1.00 93.38 111 LEU A CA 1
ATOM 870 C C . LEU A 1 111 ? -13.134 3.997 10.407 1.00 93.38 111 LEU A C 1
ATOM 872 O O . LEU A 1 111 ? -12.070 3.626 10.896 1.00 93.38 111 LEU A O 1
ATOM 876 N N . LYS A 1 112 ? -13.435 5.283 10.201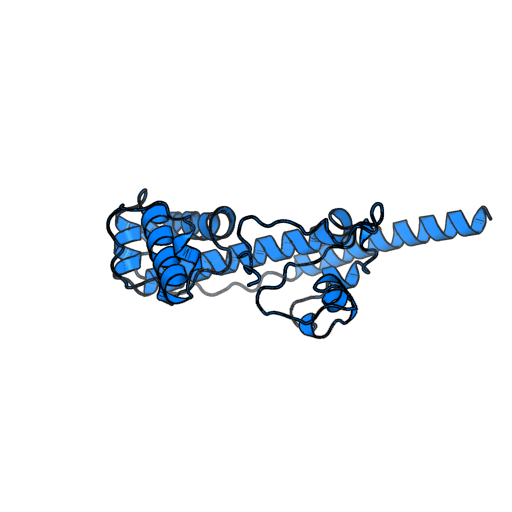 1.00 92.88 112 LYS A N 1
ATOM 877 C CA . LYS A 1 112 ? -12.611 6.386 10.688 1.00 92.88 112 LYS A CA 1
ATOM 878 C C . LYS A 1 112 ? -12.528 6.336 12.212 1.00 92.88 112 LYS A C 1
ATOM 880 O O . LYS A 1 112 ? -11.426 6.301 12.743 1.00 92.88 112 LYS A O 1
ATOM 885 N N . GLU A 1 113 ? -13.656 6.204 12.905 1.00 93.19 113 GLU A N 1
ATOM 886 C CA . GLU A 1 113 ? -13.683 6.041 14.362 1.00 93.19 113 GLU A CA 1
ATOM 887 C C . GLU A 1 113 ? -12.913 4.790 14.818 1.00 93.19 113 GLU A C 1
ATOM 889 O O . GLU A 1 113 ? -12.127 4.845 15.767 1.00 93.19 113 GLU A O 1
ATOM 894 N N . PHE A 1 114 ? -13.074 3.661 14.123 1.00 94.69 114 PHE A N 1
ATOM 895 C CA . PHE A 1 114 ? -12.316 2.448 14.430 1.00 94.69 114 PHE A CA 1
ATOM 896 C C . PHE A 1 114 ? -10.812 2.639 14.233 1.00 94.69 114 PHE A C 1
ATOM 898 O O . PHE A 1 114 ? -10.029 2.123 15.029 1.00 94.69 114 PHE A O 1
ATOM 905 N N . ALA A 1 115 ? -10.390 3.407 13.229 1.00 93.81 115 ALA A N 1
ATOM 906 C CA . ALA A 1 115 ? -8.986 3.731 13.017 1.00 93.81 115 ALA A CA 1
ATOM 907 C C . ALA A 1 115 ? -8.387 4.562 14.161 1.00 93.81 115 ALA A C 1
ATOM 909 O O . ALA A 1 115 ? -7.213 4.378 14.485 1.00 93.81 115 ALA A O 1
ATOM 910 N N . GLU A 1 116 ? -9.180 5.430 14.794 1.00 93.62 116 GLU A N 1
ATOM 911 C CA . GLU A 1 116 ? -8.759 6.259 15.931 1.00 93.62 116 GLU A CA 1
ATOM 912 C C . GLU A 1 116 ? -8.760 5.498 17.267 1.00 93.62 116 GLU A C 1
ATOM 914 O O . GLU A 1 116 ? -8.043 5.888 18.189 1.00 93.62 116 GLU A O 1
ATOM 919 N N . LYS A 1 117 ? -9.570 4.436 17.405 1.00 93.44 117 LYS A N 1
ATOM 920 C CA . LYS A 1 117 ? -9.883 3.839 18.721 1.00 93.44 117 LYS A CA 1
ATOM 921 C C . LYS A 1 117 ? -9.635 2.336 18.849 1.00 93.44 117 LYS A C 1
ATOM 923 O O . LYS A 1 117 ? -9.496 1.852 19.971 1.00 93.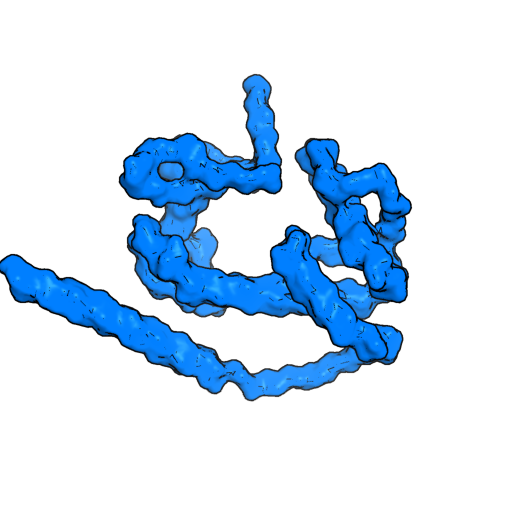44 117 LYS A O 1
ATOM 928 N N . ILE A 1 118 ? -9.593 1.581 17.751 1.00 92.88 118 ILE A N 1
ATOM 929 C CA . ILE A 1 118 ? -9.573 0.111 17.775 1.00 92.88 118 ILE A CA 1
ATOM 930 C C . ILE A 1 118 ? -8.274 -0.425 17.165 1.00 92.88 118 ILE A C 1
ATOM 932 O O . ILE A 1 118 ? -8.054 -0.402 15.954 1.00 92.88 118 ILE A O 1
ATOM 936 N N . SER A 1 119 ? -7.426 -1.025 18.002 1.00 90.56 119 SER A N 1
ATOM 937 C CA . SER A 1 119 ? -6.159 -1.626 17.558 1.00 90.56 119 SER A CA 1
ATOM 938 C C . SER A 1 119 ? -6.356 -2.799 16.588 1.00 90.56 119 SER A C 1
ATOM 940 O O . SER A 1 119 ? -5.547 -2.988 15.680 1.00 90.56 119 SER A O 1
ATOM 942 N N . GLY A 1 120 ? -7.456 -3.547 16.719 1.00 91.44 120 GLY A N 1
ATOM 943 C CA . GLY A 1 120 ? -7.826 -4.604 15.776 1.00 91.44 120 GLY A CA 1
ATOM 944 C C . GLY A 1 120 ? -8.084 -4.084 14.358 1.00 91.44 120 GLY A C 1
ATOM 945 O O . GLY A 1 120 ? -7.722 -4.753 13.390 1.00 91.44 120 GLY A O 1
ATOM 946 N N . PHE A 1 121 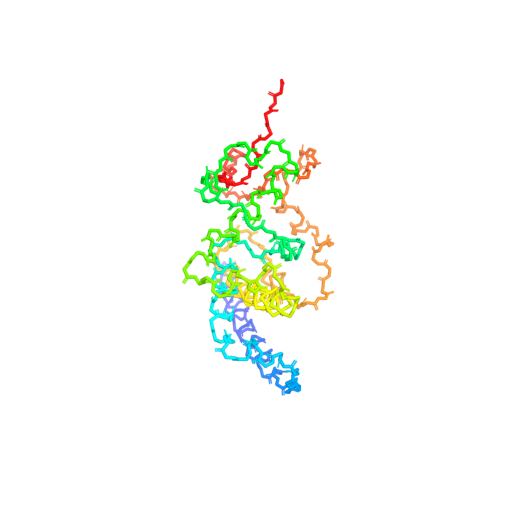? -8.633 -2.869 14.217 1.00 94.12 121 PHE A N 1
ATOM 947 C CA . PHE A 1 121 ? -8.833 -2.248 12.908 1.00 94.12 121 PHE A CA 1
ATOM 948 C C . PHE A 1 121 ? -7.491 -1.955 12.242 1.00 94.12 121 PHE A C 1
ATOM 950 O O . PHE A 1 121 ? -7.303 -2.326 11.085 1.00 94.12 121 PHE A O 1
ATOM 957 N N . ARG A 1 122 ? -6.535 -1.364 12.978 1.00 94.56 122 ARG A N 1
ATOM 958 C CA . ARG A 1 122 ? -5.159 -1.160 12.492 1.00 94.56 122 ARG A CA 1
ATOM 959 C C . ARG A 1 122 ? -4.583 -2.465 11.952 1.00 94.56 122 ARG A C 1
ATOM 961 O O . ARG A 1 122 ? -4.085 -2.499 10.830 1.00 94.56 122 ARG A O 1
ATOM 968 N N . ASP A 1 123 ? -4.641 -3.532 12.743 1.00 93.31 123 ASP A N 1
ATOM 969 C CA . ASP A 1 123 ? -4.012 -4.804 12.388 1.00 93.31 123 ASP A CA 1
ATOM 97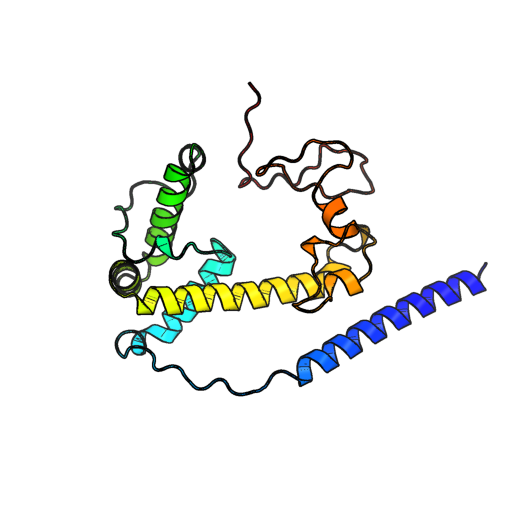0 C C . ASP A 1 123 ? -4.647 -5.425 11.136 1.00 93.31 123 ASP A C 1
ATOM 972 O O . ASP A 1 123 ? -3.932 -5.907 10.250 1.00 93.31 123 ASP A O 1
ATOM 976 N N . GLU A 1 124 ? -5.976 -5.382 11.025 1.00 93.25 124 GLU A N 1
ATOM 977 C CA . GLU A 1 124 ? -6.680 -5.914 9.861 1.00 93.25 124 GLU A CA 1
ATOM 978 C C . GLU A 1 124 ? -6.464 -5.032 8.624 1.00 93.25 124 GLU A C 1
ATOM 980 O O . GLU A 1 124 ? -6.116 -5.552 7.567 1.00 93.25 124 GLU A O 1
ATOM 985 N N . PHE A 1 125 ? -6.556 -3.707 8.744 1.00 95.00 125 PHE A N 1
ATOM 986 C CA . PHE A 1 125 ? -6.328 -2.781 7.634 1.00 95.00 125 PHE A CA 1
ATOM 987 C C . PHE A 1 125 ? -4.901 -2.899 7.082 1.00 95.00 125 PHE A C 1
ATOM 989 O O . PHE A 1 125 ? -4.712 -3.109 5.882 1.00 95.00 125 PHE A O 1
ATOM 996 N N . VAL A 1 126 ? -3.883 -2.863 7.954 1.00 94.50 126 VAL A N 1
ATOM 997 C CA . VAL A 1 126 ? -2.466 -3.029 7.576 1.00 94.50 126 VAL A CA 1
ATOM 998 C C . VAL A 1 126 ? -2.234 -4.384 6.906 1.00 94.50 126 VAL A C 1
ATOM 1000 O O . VAL A 1 126 ? -1.495 -4.479 5.923 1.00 94.50 126 VAL A O 1
ATOM 1003 N N . LYS A 1 127 ? -2.884 -5.445 7.394 1.00 93.44 127 LYS A N 1
ATOM 1004 C CA . LYS A 1 127 ? -2.837 -6.770 6.765 1.00 93.44 127 LYS A CA 1
ATOM 1005 C C . LYS A 1 127 ? -3.429 -6.747 5.357 1.00 93.44 127 LYS A C 1
ATOM 1007 O O . LYS A 1 127 ? -2.837 -7.356 4.466 1.00 93.44 127 LYS A O 1
ATOM 1012 N N . GLN A 1 128 ? -4.553 -6.069 5.134 1.00 93.75 128 GLN A N 1
ATOM 1013 C CA . GLN A 1 128 ? -5.160 -5.979 3.803 1.00 93.75 128 GLN A CA 1
ATOM 1014 C C . GLN A 1 128 ? -4.298 -5.162 2.835 1.00 93.75 128 GLN A C 1
ATOM 1016 O O . GLN A 1 128 ? -4.026 -5.642 1.734 1.00 93.75 128 GLN A O 1
ATOM 1021 N N . VAL A 1 129 ? -3.759 -4.020 3.278 1.00 93.75 129 VAL A N 1
ATOM 1022 C CA . VAL A 1 129 ? -2.773 -3.237 2.509 1.00 93.75 129 VAL A CA 1
ATOM 1023 C C . VAL A 1 129 ? -1.563 -4.103 2.145 1.00 93.75 129 VAL A C 1
ATOM 1025 O O . VAL A 1 129 ? -1.144 -4.165 0.990 1.00 93.75 129 VAL A O 1
ATOM 1028 N N . GLY A 1 130 ? -1.019 -4.838 3.120 1.00 90.25 130 GLY A N 1
ATOM 1029 C CA . GLY A 1 130 ? 0.130 -5.718 2.920 1.00 90.25 130 GLY A CA 1
ATOM 1030 C C . GLY A 1 130 ? -0.138 -6.862 1.939 1.00 90.25 130 GLY A C 1
ATOM 1031 O O . GLY A 1 130 ? 0.723 -7.158 1.107 1.00 90.25 130 GLY A O 1
ATOM 1032 N N . ASN A 1 131 ? -1.319 -7.484 2.010 1.00 89.88 131 ASN A N 1
ATOM 1033 C CA . ASN A 1 131 ? -1.737 -8.534 1.082 1.00 89.88 131 ASN A CA 1
ATOM 1034 C C . ASN A 1 131 ? -1.851 -7.998 -0.349 1.00 89.88 131 ASN A C 1
ATOM 1036 O O . ASN A 1 131 ? -1.302 -8.611 -1.265 1.00 89.88 131 ASN A O 1
ATOM 1040 N N . GLU A 1 132 ? -2.520 -6.858 -0.532 1.00 90.94 132 GLU A N 1
ATOM 1041 C CA . GLU A 1 132 ? -2.705 -6.250 -1.851 1.00 90.94 132 GLU A CA 1
ATOM 1042 C C . GLU A 1 132 ? -1.365 -5.820 -2.446 1.00 90.94 132 GLU A C 1
ATOM 1044 O O . GLU A 1 132 ? -1.036 -6.205 -3.563 1.00 90.94 132 GLU A O 1
ATOM 1049 N N . ARG A 1 133 ? -0.503 -5.167 -1.657 1.00 89.06 133 ARG A N 1
ATOM 1050 C CA . ARG A 1 133 ? 0.876 -4.867 -2.062 1.00 89.06 133 ARG A CA 1
ATOM 1051 C C . ARG A 1 133 ? 1.604 -6.120 -2.544 1.00 89.06 133 ARG A C 1
ATOM 1053 O O . ARG A 1 133 ? 2.279 -6.092 -3.570 1.00 89.06 133 ARG A O 1
ATOM 1060 N N . SER A 1 134 ? 1.521 -7.223 -1.799 1.00 85.38 134 SER A N 1
ATOM 1061 C CA . SER A 1 134 ? 2.168 -8.480 -2.185 1.00 85.38 134 SER A CA 1
ATOM 1062 C C . SER A 1 134 ? 1.625 -9.044 -3.499 1.00 85.38 134 SER A C 1
ATOM 1064 O O . SER A 1 134 ? 2.405 -9.604 -4.273 1.00 85.38 134 SER A O 1
ATOM 1066 N N . ILE A 1 135 ? 0.325 -8.894 -3.761 1.00 85.88 135 ILE A N 1
ATOM 1067 C CA . ILE A 1 135 ? -0.305 -9.274 -5.029 1.00 85.88 135 ILE A CA 1
ATOM 1068 C C . ILE A 1 135 ? 0.202 -8.369 -6.154 1.00 85.88 135 ILE A C 1
ATOM 1070 O O . ILE A 1 135 ? 0.756 -8.892 -7.119 1.00 85.88 135 ILE A O 1
ATOM 1074 N N . SER A 1 136 ? 0.117 -7.048 -5.999 1.00 84.00 136 SER A N 1
ATOM 1075 C CA . SER A 1 136 ? 0.562 -6.067 -6.995 1.00 84.00 136 SER A CA 1
ATOM 1076 C C . SER A 1 136 ? 2.039 -6.225 -7.339 1.00 84.00 136 SER A C 1
ATOM 1078 O O . SER A 1 136 ? 2.400 -6.301 -8.510 1.00 84.00 136 SER A O 1
ATOM 1080 N N . LEU A 1 137 ? 2.911 -6.375 -6.336 1.00 82.50 137 LEU A N 1
ATOM 1081 C CA . LEU A 1 137 ? 4.340 -6.612 -6.559 1.00 82.50 137 LEU A CA 1
ATOM 1082 C C . LEU A 1 137 ? 4.605 -7.915 -7.311 1.00 82.50 137 LEU A C 1
ATOM 1084 O O . LEU A 1 137 ? 5.543 -7.975 -8.102 1.00 82.50 137 LEU A O 1
ATOM 1088 N N . ARG A 1 138 ? 3.824 -8.970 -7.057 1.00 80.94 138 ARG A N 1
ATOM 1089 C CA . ARG A 1 138 ? 3.939 -10.217 -7.817 1.00 80.94 138 ARG A CA 1
ATOM 1090 C C . ARG A 1 138 ? 3.528 -9.992 -9.272 1.00 80.94 138 ARG A C 1
ATOM 1092 O O . ARG A 1 138 ? 4.314 -10.332 -10.146 1.00 80.94 138 ARG A O 1
ATOM 1099 N N . THR A 1 139 ? 2.378 -9.369 -9.518 1.00 83.00 139 THR A N 1
ATOM 1100 C CA . THR A 1 139 ? 1.893 -9.075 -10.875 1.00 83.00 139 THR A CA 1
ATOM 1101 C C . THR A 1 139 ? 2.896 -8.223 -11.653 1.00 83.00 139 THR A C 1
ATOM 1103 O O . THR A 1 139 ? 3.252 -8.562 -12.776 1.00 83.00 139 THR A O 1
ATOM 1106 N N . ILE A 1 140 ? 3.436 -7.166 -11.034 1.00 80.94 140 ILE A N 1
ATOM 1107 C CA . ILE A 1 140 ? 4.472 -6.317 -11.643 1.00 80.94 140 ILE A CA 1
ATOM 1108 C C . ILE A 1 140 ? 5.716 -7.140 -11.988 1.00 80.94 140 ILE A C 1
ATOM 1110 O O . ILE A 1 140 ? 6.285 -6.954 -13.054 1.00 80.94 140 ILE A O 1
ATOM 1114 N N . ARG A 1 141 ? 6.148 -8.063 -11.121 1.00 76.94 141 ARG A N 1
ATOM 1115 C CA . ARG A 1 141 ? 7.321 -8.917 -11.389 1.00 76.94 141 ARG A CA 1
ATOM 1116 C C . ARG A 1 141 ? 7.089 -9.896 -12.530 1.00 76.94 141 ARG A C 1
ATOM 1118 O O . ARG A 1 141 ? 7.9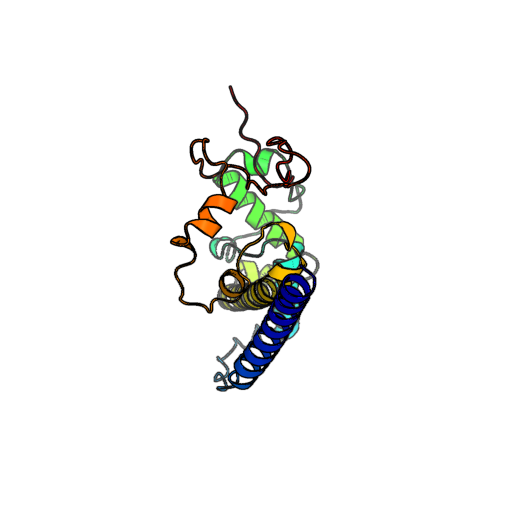90 -10.087 -13.336 1.00 76.94 141 ARG A O 1
ATOM 1125 N N . GLU A 1 142 ? 5.914 -10.511 -12.581 1.00 78.81 142 GLU A N 1
ATOM 1126 C CA . GLU A 1 142 ? 5.527 -11.423 -13.662 1.00 78.81 142 GLU A CA 1
ATOM 1127 C C . GLU A 1 142 ? 5.439 -10.674 -15.001 1.00 78.81 142 GLU A C 1
ATOM 1129 O O . GLU A 1 142 ? 5.865 -11.194 -16.029 1.00 78.81 142 GLU A O 1
ATOM 1134 N N . ALA A 1 143 ? 4.975 -9.421 -14.975 1.00 78.81 143 ALA A N 1
ATOM 1135 C CA . ALA A 1 143 ? 4.890 -8.557 -16.147 1.00 78.81 143 ALA A CA 1
ATOM 1136 C C . ALA A 1 143 ? 6.213 -7.845 -16.505 1.00 78.81 143 ALA A C 1
ATOM 1138 O O . ALA A 1 143 ? 6.372 -7.388 -17.635 1.00 78.81 143 ALA A O 1
ATOM 1139 N N . ALA A 1 144 ? 7.176 -7.752 -15.582 1.00 76.69 144 ALA A N 1
ATOM 1140 C CA . ALA A 1 144 ? 8.399 -6.960 -15.744 1.00 76.69 144 ALA A CA 1
ATOM 1141 C C . ALA A 1 144 ? 9.210 -7.271 -17.018 1.00 76.69 144 ALA A C 1
ATOM 1143 O O . ALA A 1 144 ? 9.665 -6.313 -17.639 1.00 76.69 144 ALA A O 1
ATOM 1144 N N . PRO A 1 145 ? 9.367 -8.533 -17.475 1.00 75.19 145 PRO A N 1
ATOM 1145 C CA . PRO A 1 145 ? 10.051 -8.819 -18.740 1.00 75.19 145 PRO A CA 1
ATOM 1146 C C . PRO A 1 145 ? 9.378 -8.185 -19.967 1.00 75.19 145 PRO A C 1
ATOM 1148 O O . PRO A 1 145 ? 10.054 -7.898 -20.950 1.00 75.19 145 PRO A O 1
ATOM 1151 N N . PHE A 1 146 ? 8.061 -7.973 -19.909 1.00 76.12 146 PHE A N 1
ATOM 1152 C CA . PHE A 1 146 ? 7.267 -7.378 -20.986 1.00 76.12 146 PHE A CA 1
ATOM 1153 C C . PHE A 1 146 ? 7.171 -5.855 -20.871 1.00 76.12 146 PHE A C 1
ATOM 1155 O O . PHE A 1 146 ? 7.084 -5.179 -21.889 1.00 76.12 146 PHE A O 1
ATOM 1162 N N . ILE A 1 147 ? 7.189 -5.320 -19.643 1.00 72.75 147 ILE A N 1
ATOM 1163 C CA . ILE A 1 147 ? 7.176 -3.871 -19.378 1.00 72.75 147 ILE A CA 1
ATOM 1164 C C . ILE A 1 147 ? 8.560 -3.264 -19.634 1.00 72.75 147 ILE A C 1
ATOM 1166 O O . ILE A 1 147 ? 8.666 -2.158 -20.154 1.00 72.75 147 ILE A O 1
ATOM 1170 N N . PHE A 1 148 ? 9.624 -3.993 -19.289 1.00 71.88 148 PHE A N 1
ATOM 1171 C CA . PHE A 1 148 ? 11.006 -3.526 -19.371 1.00 71.88 148 PHE A CA 1
ATOM 1172 C C . PHE A 1 148 ? 11.884 -4.387 -20.298 1.00 71.88 148 PHE A C 1
ATOM 1174 O O . PHE A 1 148 ? 12.981 -4.791 -19.893 1.00 71.88 148 PHE A O 1
ATOM 1181 N N . PRO A 1 149 ? 11.452 -4.676 -21.542 1.00 69.31 149 PRO A N 1
ATOM 1182 C CA . PRO A 1 149 ? 12.214 -5.531 -22.451 1.00 69.31 149 PRO A CA 1
ATOM 1183 C C . PRO A 1 149 ? 13.569 -4.904 -22.817 1.00 69.31 149 PRO A C 1
ATOM 1185 O O . PRO A 1 149 ? 14.544 -5.610 -23.061 1.00 69.31 149 PRO A O 1
ATOM 1188 N N . GLU A 1 150 ? 13.655 -3.573 -22.787 1.00 67.00 150 GLU A N 1
ATOM 1189 C CA . GLU A 1 150 ? 14.836 -2.794 -23.172 1.00 67.00 150 GLU A CA 1
ATOM 1190 C C . GLU A 1 150 ? 15.958 -2.800 -22.126 1.00 67.00 150 GLU A C 1
ATOM 1192 O O . GLU A 1 150 ? 17.112 -2.506 -22.452 1.00 67.00 150 GLU A O 1
ATOM 1197 N N . LEU A 1 151 ? 15.648 -3.165 -20.876 1.00 68.38 151 LEU A N 1
ATOM 1198 C CA . LEU A 1 151 ? 16.649 -3.231 -19.809 1.00 68.38 151 LEU A CA 1
ATOM 1199 C C . LEU A 1 151 ? 17.581 -4.448 -19.952 1.00 68.38 151 LEU A C 1
ATOM 1201 O O . LEU A 1 151 ? 18.565 -4.529 -19.222 1.00 68.38 151 LEU A O 1
ATOM 1205 N N . GLU A 1 152 ? 17.279 -5.394 -20.857 1.00 68.25 152 GLU A N 1
ATOM 1206 C CA . GLU A 1 152 ? 18.051 -6.631 -21.107 1.00 68.25 152 GLU A CA 1
ATOM 1207 C C . GLU A 1 152 ? 18.403 -7.425 -19.834 1.00 68.25 152 GLU A C 1
ATOM 1209 O O . GLU A 1 152 ? 19.380 -8.172 -19.765 1.00 68.25 152 GLU A O 1
ATOM 1214 N N . VAL A 1 153 ? 17.572 -7.295 -18.801 1.00 70.38 153 VAL A N 1
ATOM 1215 C CA . VAL A 1 153 ? 17.730 -8.028 -17.548 1.00 70.38 153 VAL A CA 1
ATOM 1216 C C . VAL A 1 153 ? 17.215 -9.456 -17.745 1.00 70.38 153 VAL A C 1
ATOM 1218 O O . VAL A 1 153 ? 16.075 -9.626 -18.187 1.00 70.38 153 VAL A O 1
ATOM 1221 N N . PRO A 1 154 ? 17.994 -10.494 -17.377 1.00 72.25 154 PRO A N 1
ATOM 1222 C CA . PRO A 1 154 ? 17.528 -11.874 -17.400 1.00 72.25 154 PRO A CA 1
ATOM 1223 C C . PRO A 1 154 ? 16.151 -12.041 -16.726 1.00 72.25 154 PRO A C 1
ATOM 1225 O O . PRO A 1 154 ? 15.997 -11.634 -15.572 1.00 72.25 154 PRO A O 1
ATOM 1228 N N . PRO A 1 155 ? 15.158 -12.682 -17.379 1.00 67.12 155 PRO A N 1
ATOM 1229 C CA . PRO A 1 155 ? 13.812 -12.861 -16.819 1.00 67.12 155 PRO A CA 1
ATOM 1230 C C . PRO A 1 155 ? 13.793 -13.510 -15.428 1.00 67.12 155 PRO A C 1
ATOM 1232 O O . PRO A 1 155 ? 12.969 -13.182 -14.574 1.00 67.12 155 PRO A O 1
ATOM 1235 N N . THR A 1 156 ? 14.766 -14.383 -15.172 1.00 71.00 156 THR A N 1
ATOM 1236 C CA . THR A 1 156 ? 14.979 -15.077 -13.897 1.00 71.00 156 THR A CA 1
ATOM 1237 C C . THR A 1 156 ? 15.256 -14.129 -12.726 1.00 71.00 156 THR A C 1
ATOM 1239 O O . THR A 1 156 ? 14.928 -14.455 -11.587 1.00 71.00 156 THR A O 1
ATOM 1242 N N . ILE A 1 157 ? 15.792 -12.931 -12.980 1.00 70.88 157 ILE A N 1
ATOM 1243 C CA . ILE A 1 157 ? 16.038 -11.912 -11.949 1.00 70.88 157 ILE A CA 1
ATOM 1244 C C . ILE A 1 157 ? 14.725 -11.279 -11.473 1.00 70.88 157 ILE A C 1
ATOM 1246 O O . ILE A 1 157 ? 14.574 -10.986 -10.283 1.00 70.88 157 ILE A O 1
ATOM 1250 N N . TRP A 1 158 ? 13.746 -11.123 -12.366 1.00 69.75 158 TRP A N 1
ATOM 1251 C CA . TRP A 1 158 ? 12.409 -10.641 -12.011 1.00 69.75 158 TRP A CA 1
ATOM 1252 C C . TRP A 1 158 ? 11.604 -11.714 -11.266 1.00 69.75 158 TRP A C 1
ATOM 1254 O O . TRP A 1 158 ? 10.958 -11.413 -10.252 1.00 69.75 158 TRP A O 1
ATOM 1264 N N . ALA A 1 159 ? 11.723 -12.966 -11.725 1.00 62.25 159 ALA A N 1
ATOM 1265 C CA . ALA A 1 159 ? 10.986 -14.135 -11.242 1.00 62.25 159 ALA A CA 1
ATOM 1266 C C . ALA A 1 159 ? 11.516 -14.751 -9.931 1.00 62.25 159 ALA A C 1
ATOM 1268 O O . ALA A 1 159 ? 10.840 -15.594 -9.343 1.00 62.25 159 ALA A O 1
ATOM 1269 N N . ALA A 1 160 ? 12.695 -14.345 -9.443 1.00 59.72 160 ALA A N 1
ATOM 1270 C CA . ALA A 1 160 ? 13.305 -14.950 -8.258 1.00 59.72 160 ALA A CA 1
ATOM 1271 C C . ALA A 1 160 ? 12.357 -14.925 -7.036 1.00 59.72 160 ALA A C 1
ATOM 1273 O O . ALA A 1 160 ? 11.840 -13.871 -6.660 1.00 59.72 160 ALA A O 1
ATOM 1274 N N . GLY A 1 161 ? 12.100 -16.079 -6.418 1.00 54.66 161 GLY A N 1
ATOM 1275 C CA . GLY A 1 161 ? 11.183 -16.196 -5.280 1.00 54.66 161 GLY A CA 1
ATOM 1276 C C . GLY A 1 161 ? 11.587 -15.335 -4.074 1.00 54.66 161 GLY A C 1
ATOM 1277 O O . GLY A 1 161 ? 12.710 -14.837 -3.974 1.00 54.66 161 GLY A O 1
ATOM 1278 N N . ALA A 1 162 ? 10.663 -15.152 -3.126 1.00 46.81 162 ALA A N 1
ATOM 1279 C CA . ALA A 1 162 ? 10.990 -14.534 -1.841 1.00 46.81 162 ALA A CA 1
ATOM 1280 C C . ALA A 1 162 ? 12.118 -15.339 -1.161 1.00 46.81 162 ALA A C 1
ATOM 1282 O O . ALA A 1 162 ? 11.918 -16.508 -0.848 1.00 46.81 162 ALA A O 1
ATOM 1283 N N . GLY A 1 163 ? 13.299 -14.735 -0.981 1.00 46.38 163 GLY A N 1
ATOM 1284 C CA . GLY A 1 163 ? 14.460 -15.376 -0.344 1.00 46.38 163 GLY A CA 1
ATOM 1285 C C . GLY A 1 163 ? 15.789 -15.198 -1.083 1.00 46.38 163 GLY A C 1
ATOM 1286 O O . GLY A 1 163 ? 16.835 -15.217 -0.445 1.00 46.38 163 GLY A O 1
ATOM 1287 N N . SER A 1 164 ? 15.783 -14.943 -2.395 1.00 57.59 164 SER A N 1
ATOM 1288 C CA . SER A 1 164 ? 16.995 -14.459 -3.069 1.00 57.59 164 SER A CA 1
ATOM 1289 C C . SER A 1 164 ? 17.254 -13.021 -2.615 1.00 57.59 164 SER A C 1
ATOM 1291 O O . SER A 1 164 ? 16.373 -12.174 -2.804 1.00 57.59 164 SER A O 1
ATOM 1293 N N . ASP A 1 165 ? 18.416 -12.726 -2.028 1.00 58.06 165 ASP A N 1
ATOM 1294 C CA . ASP A 1 165 ? 18.769 -11.363 -1.626 1.00 58.06 165 ASP A CA 1
ATOM 1295 C C . ASP A 1 165 ? 18.988 -10.484 -2.866 1.00 58.06 165 ASP A C 1
ATOM 1297 O O . ASP A 1 165 ? 20.099 -10.279 -3.352 1.00 58.06 165 ASP A O 1
ATOM 1301 N N . ARG A 1 166 ? 17.889 -9.954 -3.404 1.00 62.72 166 ARG A N 1
ATOM 1302 C CA . ARG A 1 166 ? 17.885 -9.013 -4.531 1.00 62.72 166 ARG A CA 1
ATOM 1303 C C . ARG A 1 166 ? 18.633 -7.728 -4.181 1.00 62.72 166 ARG A C 1
ATOM 1305 O O . ARG A 1 166 ? 19.179 -7.092 -5.077 1.00 62.72 166 ARG A O 1
ATOM 1312 N N . GLY A 1 167 ? 18.700 -7.389 -2.891 1.00 63.03 167 GLY A N 1
ATOM 1313 C CA . GLY A 1 167 ? 19.510 -6.300 -2.366 1.00 63.03 167 GLY A CA 1
ATOM 1314 C C . GLY A 1 167 ? 21.008 -6.535 -2.543 1.00 63.03 167 GLY A C 1
ATOM 1315 O O . GLY A 1 167 ? 21.768 -5.580 -2.452 1.00 63.03 167 GLY A O 1
ATOM 1316 N N . SER A 1 168 ? 21.456 -7.750 -2.861 1.00 66.69 168 SER A N 1
ATOM 1317 C CA . SER A 1 168 ? 22.842 -8.041 -3.250 1.00 66.69 168 SER A CA 1
ATOM 1318 C C . SER A 1 168 ? 23.071 -8.073 -4.766 1.00 66.69 168 SER A C 1
ATOM 1320 O O . SER A 1 168 ? 24.216 -7.934 -5.190 1.00 66.69 168 SER A O 1
ATOM 1322 N N . SER A 1 169 ? 22.017 -8.157 -5.591 1.00 70.81 169 SER A N 1
ATOM 1323 C CA . SER A 1 169 ? 22.142 -8.208 -7.055 1.00 70.81 169 SER A CA 1
ATOM 1324 C C . SER A 1 169 ? 22.793 -6.939 -7.601 1.00 70.81 169 SER A C 1
ATOM 1326 O O . SER A 1 169 ? 22.202 -5.857 -7.593 1.00 70.81 169 SER A O 1
ATOM 1328 N N . GLN A 1 170 ? 24.018 -7.081 -8.109 1.00 71.44 170 GLN A N 1
ATOM 1329 C CA . GLN A 1 170 ? 24.771 -5.967 -8.678 1.00 71.44 170 GLN A CA 1
ATOM 1330 C C . GLN A 1 170 ? 24.075 -5.387 -9.915 1.00 71.44 170 GLN A C 1
ATOM 1332 O O . GLN A 1 170 ? 24.071 -4.172 -10.103 1.00 71.44 170 GLN A O 1
ATOM 1337 N N . LEU A 1 171 ? 23.421 -6.241 -10.709 1.00 72.06 171 LEU A N 1
ATOM 1338 C CA . LEU A 1 171 ? 22.652 -5.812 -11.871 1.00 72.06 171 LEU A CA 1
ATOM 1339 C C . LEU A 1 171 ? 21.459 -4.945 -11.452 1.00 72.06 171 LEU A C 1
ATOM 1341 O O . LEU A 1 171 ? 21.318 -3.832 -11.945 1.00 72.06 171 LEU A O 1
ATOM 1345 N N . LEU A 1 172 ? 20.650 -5.389 -10.483 1.00 72.06 172 LEU A N 1
ATOM 1346 C CA . LEU A 1 172 ? 19.522 -4.583 -9.995 1.00 72.06 172 LEU A CA 1
ATOM 1347 C C . LEU A 1 172 ? 19.993 -3.286 -9.329 1.00 72.06 172 LEU A C 1
ATOM 1349 O O . LEU A 1 172 ? 19.391 -2.239 -9.540 1.00 72.06 172 LEU A O 1
ATOM 1353 N N . LYS A 1 173 ? 21.102 -3.319 -8.581 1.00 72.25 173 LYS A N 1
ATOM 1354 C CA . LYS A 1 173 ? 21.721 -2.109 -8.017 1.00 72.25 173 LYS A CA 1
ATOM 1355 C C . LYS A 1 173 ? 22.148 -1.111 -9.089 1.00 72.25 173 LYS A C 1
ATOM 1357 O O . LYS A 1 173 ? 21.992 0.089 -8.875 1.00 72.25 173 LYS A O 1
ATOM 1362 N N . SER A 1 174 ? 22.674 -1.589 -10.216 1.00 70.19 174 SER A N 1
ATOM 1363 C CA . SER A 1 174 ? 23.083 -0.723 -11.328 1.00 70.19 174 SER A CA 1
ATOM 1364 C C . SER A 1 174 ? 21.907 -0.040 -12.033 1.00 70.19 174 SER A C 1
ATOM 1366 O O . SER A 1 174 ? 22.100 1.003 -12.642 1.00 70.19 174 SER A O 1
ATOM 1368 N N . LEU A 1 175 ? 20.687 -0.574 -11.889 1.00 68.88 175 LEU A N 1
ATOM 1369 C CA . LEU A 1 175 ? 19.453 0.047 -12.385 1.00 68.88 175 LEU A CA 1
ATOM 1370 C C . LEU A 1 175 ? 18.874 1.095 -11.427 1.00 68.88 175 LEU A C 1
ATOM 1372 O O . LEU A 1 175 ? 17.906 1.754 -11.771 1.00 68.88 175 LEU A O 1
ATOM 1376 N N . LEU A 1 176 ? 19.393 1.223 -10.204 1.00 67.69 176 LEU A N 1
ATOM 1377 C CA . LEU A 1 176 ? 18.876 2.200 -9.240 1.00 67.69 176 LEU A CA 1
ATOM 1378 C C . LEU A 1 176 ? 19.637 3.525 -9.295 1.00 67.69 176 LEU A C 1
ATOM 1380 O O . LEU A 1 176 ? 19.063 4.569 -8.992 1.00 67.69 176 LEU A O 1
ATOM 1384 N N . TYR A 1 177 ? 20.917 3.490 -9.674 1.00 64.38 177 TYR A N 1
ATOM 1385 C CA . TYR A 1 177 ? 21.805 4.644 -9.596 1.00 64.38 177 TYR A CA 1
ATOM 1386 C C . TYR A 1 177 ? 22.653 4.798 -10.860 1.00 64.38 177 TYR A C 1
ATOM 1388 O O . TYR A 1 177 ? 23.144 3.801 -11.390 1.00 64.38 177 TYR A O 1
ATOM 1396 N N . PRO A 1 178 ? 22.923 6.042 -11.297 1.00 60.59 178 PRO A N 1
ATOM 1397 C CA . PRO A 1 178 ? 23.919 6.300 -12.326 1.00 60.59 178 PRO A CA 1
ATOM 1398 C C . PRO A 1 178 ? 25.288 5.753 -11.893 1.00 60.59 178 PRO A C 1
ATOM 1400 O O . PRO A 1 178 ? 25.643 5.905 -10.719 1.00 60.59 178 PRO A O 1
ATOM 1403 N N . PRO A 1 179 ? 26.105 5.214 -12.817 1.00 56.94 179 PRO A N 1
ATOM 1404 C CA . PRO A 1 179 ? 27.379 4.579 -12.475 1.00 56.94 179 PRO A CA 1
ATOM 1405 C C . PRO A 1 179 ? 28.403 5.501 -11.782 1.00 56.94 179 PRO A C 1
ATOM 1407 O O . PRO A 1 179 ? 29.363 4.992 -11.220 1.00 56.94 179 PRO A O 1
ATOM 1410 N N . ASN A 1 180 ? 28.190 6.825 -11.745 1.00 61.06 180 ASN A N 1
ATOM 1411 C CA . ASN A 1 180 ? 29.172 7.808 -11.265 1.00 61.06 180 ASN A CA 1
ATOM 1412 C C . ASN A 1 180 ? 28.595 8.921 -10.356 1.00 61.06 180 ASN A C 1
ATOM 1414 O O . ASN A 1 180 ? 29.199 9.987 -10.261 1.00 61.06 180 ASN A O 1
ATOM 1418 N N . LYS A 1 181 ? 27.427 8.740 -9.714 1.00 58.31 181 LYS A N 1
ATOM 1419 C CA . LYS A 1 181 ? 26.863 9.759 -8.797 1.00 58.31 181 LYS A CA 1
ATOM 1420 C C . LYS A 1 181 ? 26.843 9.286 -7.335 1.00 58.31 181 LYS A C 1
ATOM 1422 O O . LYS A 1 181 ? 26.533 8.120 -7.084 1.00 58.31 181 LYS A O 1
ATOM 1427 N N . PRO A 1 182 ? 27.145 10.168 -6.360 1.00 56.91 182 PRO A N 1
ATOM 1428 C CA . PRO A 1 182 ? 27.059 9.828 -4.944 1.00 56.91 182 PRO A CA 1
ATOM 1429 C C . PRO A 1 182 ? 25.622 9.448 -4.559 1.00 56.91 182 PRO A C 1
ATOM 1431 O O . PRO A 1 182 ? 24.653 10.068 -4.998 1.00 56.91 182 PRO A O 1
ATOM 1434 N N . LYS A 1 183 ? 25.493 8.401 -3.737 1.00 59.38 183 LYS A N 1
ATOM 1435 C CA . LYS A 1 183 ? 24.207 7.851 -3.293 1.00 59.38 183 LYS A CA 1
ATOM 1436 C C . LYS A 1 183 ? 23.598 8.760 -2.221 1.00 59.38 183 LYS A C 1
ATOM 1438 O O . LYS A 1 183 ? 24.132 8.826 -1.118 1.00 59.38 183 LYS A O 1
ATOM 1443 N N . SER A 1 184 ? 22.471 9.410 -2.509 1.00 54.47 184 SER A N 1
ATOM 1444 C CA . SER A 1 184 ? 21.618 10.034 -1.487 1.00 54.47 184 SER A CA 1
ATOM 1445 C C . SER A 1 184 ? 20.412 9.140 -1.191 1.00 54.47 184 SER A C 1
ATOM 1447 O O . SER A 1 184 ? 19.933 8.413 -2.062 1.00 54.47 184 SER A O 1
ATOM 1449 N N . ARG A 1 185 ? 19.890 9.208 0.042 1.00 50.97 185 ARG A N 1
ATOM 1450 C CA . ARG A 1 185 ? 18.647 8.516 0.439 1.00 50.97 185 ARG A CA 1
ATOM 1451 C C . ARG A 1 185 ? 17.427 8.978 -0.364 1.00 50.97 185 ARG A C 1
ATOM 1453 O O . ARG A 1 185 ? 16.449 8.247 -0.429 1.00 50.97 185 ARG A O 1
ATOM 1460 N N . LEU A 1 186 ? 17.506 10.166 -0.962 1.00 48.72 186 LEU A N 1
ATOM 1461 C CA . LEU A 1 186 ? 16.447 10.784 -1.763 1.00 48.72 186 LEU A CA 1
ATOM 1462 C C . LEU A 1 186 ? 16.834 10.907 -3.246 1.00 48.72 186 LEU A C 1
ATOM 1464 O O . LEU A 1 186 ? 16.225 11.678 -3.979 1.00 48.72 186 LEU A O 1
ATOM 1468 N N . SER A 1 187 ? 17.877 10.200 -3.699 1.00 49.75 187 SER A N 1
ATOM 1469 C CA . SER A 1 187 ? 18.275 10.259 -5.107 1.00 49.75 187 SER A CA 1
ATOM 1470 C C . SER A 1 187 ? 17.181 9.677 -6.010 1.00 49.75 187 SER A C 1
ATOM 1472 O O . SER A 1 187 ? 16.658 8.601 -5.706 1.00 49.75 187 SER A O 1
ATOM 1474 N N . PRO A 1 188 ? 16.875 10.335 -7.141 1.00 52.38 188 PRO A N 1
ATOM 1475 C CA . PRO A 1 188 ? 15.943 9.795 -8.114 1.00 52.38 188 PRO A CA 1
ATOM 1476 C C . PRO A 1 188 ? 16.437 8.466 -8.692 1.00 52.38 188 PRO A C 1
ATOM 1478 O O . PRO A 1 188 ? 17.644 8.249 -8.829 1.00 52.38 188 PRO A O 1
ATOM 1481 N N . ILE A 1 189 ? 15.492 7.587 -9.037 1.00 56.03 189 ILE A N 1
ATOM 1482 C CA . ILE A 1 189 ? 15.793 6.291 -9.655 1.00 56.03 189 ILE A CA 1
ATOM 1483 C C . ILE A 1 189 ? 16.089 6.543 -11.133 1.00 56.03 189 ILE A C 1
ATOM 1485 O O . ILE A 1 189 ? 15.289 7.160 -11.837 1.00 56.03 189 ILE A O 1
ATOM 1489 N N . PHE A 1 190 ? 17.251 6.087 -11.595 1.00 55.69 190 PHE A N 1
ATOM 1490 C CA . PHE A 1 190 ? 17.664 6.222 -12.989 1.00 55.69 190 PHE A CA 1
ATOM 1491 C C . PHE A 1 190 ? 17.253 4.988 -13.796 1.00 55.69 190 PHE A C 1
ATOM 1493 O O . PHE A 1 190 ? 17.744 3.902 -13.517 1.00 55.69 190 PHE A O 1
ATOM 1500 N N . PHE A 1 191 ? 16.432 5.153 -14.834 1.00 55.41 191 PHE A N 1
ATOM 1501 C CA . PHE A 1 191 ? 16.204 4.097 -15.822 1.00 55.41 191 PHE A CA 1
ATOM 1502 C C . PHE A 1 191 ? 17.001 4.406 -17.095 1.00 55.41 191 PHE A C 1
ATOM 1504 O O . PHE A 1 191 ? 16.874 5.509 -17.628 1.00 55.41 191 PHE A O 1
ATOM 1511 N N . PRO A 1 192 ? 17.836 3.476 -17.587 1.00 54.09 192 PRO A N 1
ATOM 1512 C CA . PRO A 1 192 ? 18.559 3.687 -18.830 1.00 54.09 192 PRO A CA 1
ATOM 1513 C C . PRO A 1 192 ? 17.591 3.624 -20.020 1.00 54.09 192 PRO A C 1
ATOM 1515 O O . PRO A 1 192 ? 17.076 2.559 -20.344 1.00 54.09 192 PRO A O 1
ATOM 1518 N N . ASP A 1 193 ? 17.376 4.762 -20.680 1.00 55.44 193 ASP A N 1
ATOM 1519 C CA . ASP A 1 193 ? 16.824 4.824 -22.036 1.00 55.44 193 ASP A CA 1
ATOM 1520 C C . ASP A 1 193 ? 17.940 4.480 -23.042 1.00 55.44 193 ASP A C 1
ATOM 1522 O O . ASP A 1 193 ? 19.061 4.992 -22.956 1.00 55.44 193 ASP A O 1
ATOM 1526 N N . ARG A 1 194 ? 17.662 3.574 -23.987 1.00 48.62 194 ARG A N 1
ATOM 1527 C CA . ARG A 1 194 ? 18.609 3.200 -25.052 1.00 48.62 194 ARG A CA 1
ATOM 1528 C C . ARG A 1 194 ? 18.706 4.251 -26.151 1.00 48.62 194 ARG A C 1
ATOM 1530 O O . ARG A 1 194 ? 19.758 4.362 -26.781 1.00 48.62 194 ARG A O 1
ATOM 1537 N N . ASN A 1 195 ? 17.635 5.004 -26.384 1.00 52.62 195 ASN A N 1
ATOM 1538 C CA . ASN A 1 195 ? 17.523 5.917 -27.518 1.00 52.62 195 ASN A CA 1
ATOM 1539 C C . ASN A 1 195 ? 18.077 7.300 -27.204 1.00 52.62 195 ASN A C 1
ATOM 1541 O O . ASN A 1 195 ? 18.574 7.994 -28.092 1.00 52.62 195 ASN A O 1
ATOM 1545 N N . SER A 1 196 ? 18.090 7.674 -25.930 1.00 48.53 196 SER A N 1
ATOM 1546 C CA . SER A 1 196 ? 18.812 8.838 -25.473 1.00 48.53 196 SER A CA 1
ATOM 1547 C C . SER A 1 196 ? 19.800 8.418 -24.390 1.00 48.53 196 SER A C 1
ATOM 1549 O O . SER A 1 196 ? 19.443 8.001 -23.294 1.00 48.53 196 SER A O 1
ATOM 1551 N N . ARG A 1 197 ? 21.098 8.631 -24.632 1.00 47.53 197 ARG A N 1
ATOM 1552 C CA . ARG A 1 197 ? 22.114 8.702 -23.558 1.00 47.53 197 ARG A CA 1
ATOM 1553 C C . ARG A 1 197 ? 21.866 9.906 -22.628 1.00 47.53 197 ARG A C 1
ATOM 1555 O O . ARG A 1 197 ? 22.796 10.478 -22.061 1.00 47.53 197 ARG A O 1
ATOM 1562 N N . ASN A 1 198 ? 20.622 10.356 -22.526 1.00 49.84 198 ASN A N 1
ATOM 1563 C CA . ASN A 1 198 ? 20.232 11.559 -21.856 1.00 49.84 198 ASN A CA 1
ATOM 1564 C C . ASN A 1 198 ? 19.909 11.220 -20.406 1.00 49.84 198 ASN A C 1
ATOM 1566 O O . ASN A 1 198 ? 18.783 10.910 -20.034 1.00 49.84 198 ASN A O 1
ATOM 1570 N N . SER A 1 199 ? 20.935 11.335 -19.566 1.00 49.16 199 SER A N 1
ATOM 1571 C CA . SER A 1 199 ? 20.822 11.204 -18.109 1.00 49.16 199 SER A CA 1
ATOM 1572 C C . SER A 1 199 ? 19.850 12.194 -17.438 1.00 49.16 199 SER A C 1
ATOM 1574 O O . SER A 1 199 ? 19.681 12.133 -16.220 1.00 49.16 199 SER A O 1
ATOM 1576 N N . SER A 1 200 ? 19.222 13.098 -18.205 1.00 46.72 200 SER A N 1
ATOM 1577 C CA . SER A 1 200 ? 18.167 14.006 -17.741 1.00 46.72 200 SER A CA 1
ATOM 1578 C C . SER A 1 200 ? 16.747 13.442 -17.855 1.00 46.72 200 SER A C 1
ATOM 1580 O O . SER A 1 200 ? 15.848 14.011 -17.238 1.00 46.72 200 SER A O 1
ATOM 1582 N N . LEU A 1 201 ? 16.534 12.309 -18.546 1.00 43.44 201 LEU A N 1
ATOM 1583 C CA . LEU A 1 201 ? 15.271 11.556 -18.501 1.00 43.44 201 LEU A CA 1
ATOM 1584 C C . LEU A 1 201 ? 15.185 10.759 -17.196 1.00 43.44 201 LEU A C 1
ATOM 1586 O O . LEU A 1 201 ? 15.170 9.534 -17.143 1.00 43.44 201 LEU A O 1
ATOM 1590 N N . ILE A 1 202 ? 15.192 11.502 -16.101 1.00 48.06 202 ILE A N 1
ATOM 1591 C CA . ILE A 1 202 ? 14.796 11.016 -14.795 1.00 48.06 202 ILE A CA 1
ATOM 1592 C C . ILE A 1 202 ? 13.284 10.832 -14.879 1.00 48.06 202 ILE A C 1
ATOM 1594 O O . ILE A 1 202 ? 12.588 11.744 -15.328 1.00 48.06 202 ILE A O 1
ATOM 1598 N N . PHE A 1 203 ? 12.764 9.680 -14.449 1.00 41.88 203 PHE A N 1
ATOM 1599 C CA . PHE A 1 203 ? 11.338 9.582 -14.164 1.00 41.88 203 PHE A CA 1
ATOM 1600 C C . PHE A 1 203 ? 11.067 10.621 -13.076 1.00 41.88 203 PHE A C 1
ATOM 1602 O O . PHE A 1 203 ? 11.426 10.418 -11.915 1.00 41.88 203 PHE A O 1
ATOM 1609 N N . MET A 1 204 ? 10.546 11.784 -13.468 1.00 36.00 204 MET A N 1
ATOM 1610 C CA . MET A 1 204 ? 10.109 12.802 -12.531 1.00 36.00 204 MET A CA 1
ATOM 1611 C C . MET A 1 204 ? 8.846 12.256 -11.899 1.00 36.00 204 MET A C 1
ATOM 1613 O O . MET A 1 204 ? 7.736 12.559 -12.318 1.00 36.00 204 MET A O 1
ATOM 1617 N N . ASN A 1 205 ? 9.030 11.384 -10.914 1.00 39.53 205 ASN A N 1
ATOM 1618 C CA . ASN A 1 205 ? 7.979 11.141 -9.966 1.00 39.53 205 ASN A CA 1
ATOM 1619 C C . ASN A 1 205 ? 7.733 12.498 -9.298 1.00 39.53 205 ASN A C 1
ATOM 1621 O O . ASN A 1 205 ? 8.599 13.012 -8.595 1.00 39.53 205 ASN A O 1
ATOM 1625 N N . GLU A 1 206 ? 6.593 13.110 -9.579 1.00 38.03 206 GLU A N 1
ATOM 1626 C CA . GLU A 1 206 ? 6.158 14.364 -8.961 1.00 38.03 206 GLU A CA 1
ATOM 1627 C C . GLU A 1 206 ? 6.090 14.269 -7.426 1.00 38.03 206 GLU A C 1
ATOM 1629 O O . GLU A 1 206 ? 6.153 15.287 -6.741 1.00 38.03 206 GLU A O 1
ATOM 1634 N N . PHE A 1 207 ? 6.095 13.043 -6.891 1.00 37.53 207 PHE A N 1
ATOM 1635 C CA . PHE A 1 207 ? 6.184 12.718 -5.469 1.00 37.53 207 PHE A CA 1
ATOM 1636 C C . PHE A 1 207 ? 7.617 12.490 -4.953 1.00 37.53 207 PHE A C 1
ATOM 1638 O O . PHE A 1 207 ? 7.798 12.211 -3.768 1.00 37.53 207 PHE A O 1
ATOM 1645 N N . GLN A 1 208 ? 8.659 12.583 -5.792 1.00 42.25 208 GLN A N 1
ATOM 1646 C CA . GLN A 1 208 ? 10.035 12.592 -5.292 1.00 42.25 208 GLN A CA 1
ATOM 1647 C C . GLN A 1 208 ? 10.399 13.994 -4.789 1.00 42.25 208 GLN A C 1
ATOM 1649 O O . GLN A 1 208 ? 10.353 14.951 -5.568 1.00 42.25 208 GLN A O 1
ATOM 1654 N N . PRO A 1 209 ? 10.796 14.139 -3.509 1.00 35.00 209 PRO A N 1
ATOM 1655 C CA . PRO A 1 209 ? 11.208 15.425 -2.973 1.00 35.00 209 PRO A CA 1
ATOM 1656 C C . PRO A 1 209 ? 12.384 15.963 -3.790 1.00 35.00 209 PRO A C 1
ATOM 1658 O O . PRO A 1 209 ? 13.440 15.333 -3.903 1.00 35.00 209 PRO A O 1
ATOM 1661 N N . ARG A 1 210 ? 12.186 17.139 -4.389 1.00 37.50 210 ARG A N 1
ATOM 1662 C CA . ARG A 1 210 ? 13.236 17.852 -5.113 1.00 37.50 210 ARG A CA 1
ATOM 1663 C C . ARG A 1 210 ? 14.228 18.369 -4.080 1.00 37.50 210 ARG A C 1
ATOM 1665 O O . ARG A 1 210 ? 13.909 19.268 -3.311 1.00 37.50 210 ARG A O 1
ATOM 1672 N N . VAL A 1 211 ? 15.429 17.798 -4.056 1.00 33.84 211 VAL A N 1
ATOM 1673 C CA . VAL A 1 211 ? 16.534 18.370 -3.283 1.00 33.84 211 VAL A CA 1
ATOM 1674 C C . VAL A 1 211 ? 16.882 19.709 -3.932 1.00 33.84 211 VAL A C 1
ATOM 1676 O O . VAL A 1 211 ? 17.422 19.740 -5.038 1.00 33.84 211 VAL A O 1
ATOM 1679 N N . SER A 1 212 ? 16.534 20.813 -3.275 1.00 30.62 212 SER A N 1
ATOM 1680 C CA . SER A 1 212 ? 17.016 22.140 -3.647 1.00 30.62 212 SER A CA 1
ATOM 1681 C C . SER A 1 212 ? 18.527 22.172 -3.434 1.00 30.62 212 SER A C 1
ATOM 1683 O O . SER A 1 212 ? 18.992 21.974 -2.310 1.00 30.62 212 SER A O 1
ATOM 1685 N N . MET A 1 213 ? 19.297 22.381 -4.500 1.00 30.27 213 MET A N 1
ATOM 1686 C CA . MET A 1 213 ? 20.714 22.704 -4.351 1.00 30.27 213 MET A CA 1
ATOM 1687 C C . MET A 1 213 ? 20.823 24.178 -3.959 1.00 30.27 213 MET A C 1
ATOM 1689 O O . MET A 1 213 ? 20.219 25.024 -4.621 1.00 30.27 213 MET A O 1
ATOM 1693 N N . ALA A 1 214 ? 21.518 24.431 -2.849 1.00 36.25 214 ALA A N 1
ATOM 1694 C CA . ALA A 1 214 ? 21.947 25.760 -2.425 1.00 36.25 214 ALA A CA 1
ATOM 1695 C C . ALA A 1 214 ? 23.037 26.304 -3.357 1.00 36.25 214 ALA A C 1
ATOM 1697 O O . ALA A 1 214 ? 23.811 25.473 -3.892 1.00 36.25 214 ALA A O 1
#

Radius of gyration: 22.31 Å; chains: 1; bounding box: 49×51×60 Å

Organism: Dendrothele bispora (strain CBS 962.96) (NCBI:txid1314807)

Sequence (214 aa):
QLQVQTLLNRCAELRVANSTLEAALQSKHRGKGRKPKDIDSVLASHQERIVLFGKRWAIMVEPWINPAIFMQTFPPDTSPAISIPRFESIASYRAGDLMELGAYLNEAPDLKEFAEKISGFRDEFVKQVGNERSISLRTIREAAPFIFPELEVPPTIWAAGAGSDRGSSQLLKSLLYPPNKPKSRLSPIFFPDRNSRNSSLIFMNEFQPRVSMA

Secondary structure (DSSP, 8-state):
-HHHHHHHHHHHHHHHHHHHHHHHHHHHT---PPPPP---HHHHTTHHHHHHHHHHHHHHT-SS--GGGTTSPPPPS-S-S--GGGGSSHHHHHHHHHHHHHHHTTT-HHHHHHHHH-HHHHHHHHHHHHHHHHHHHHHHHHHHHHH-GGG---HHHHH--TTS-GGG-HHHHHTTS-TTS---TTPPPPP--SS---TT-----TTS------

pLDDT: mean 72.53, std 16.94, range [30.27, 95.0]